Protein AF-A0AAE9F224-F1 (afdb_monomer)

Radius of gyration: 18.68 Å; Cα contacts (8 Å, |Δi|>4): 370; chains: 1; bounding box: 47×37×57 Å

Structure (mmCIF, N/CA/C/O backbone):
data_AF-A0AAE9F224-F1
#
_entry.id   AF-A0AAE9F224-F1
#
loop_
_atom_site.group_PDB
_atom_site.id
_atom_site.type_symbol
_atom_site.label_atom_id
_atom_site.label_alt_id
_atom_site.label_comp_id
_atom_site.label_asym_id
_atom_site.label_entity_id
_atom_site.label_seq_id
_atom_site.pdbx_PDB_ins_code
_atom_site.Cartn_x
_atom_site.Cartn_y
_atom_site.Cartn_z
_atom_site.occupancy
_atom_site.B_iso_or_equiv
_atom_site.auth_seq_id
_atom_site.auth_comp_id
_atom_site.auth_asym_id
_atom_site.auth_atom_id
_atom_site.pdbx_PDB_model_num
ATOM 1 N N . MET A 1 1 ? 3.360 -14.441 -11.028 1.00 73.12 1 MET A N 1
ATOM 2 C CA . MET A 1 1 ? 2.500 -13.362 -10.490 1.00 73.12 1 MET A CA 1
ATOM 3 C C . MET A 1 1 ? 2.913 -13.157 -9.044 1.00 73.12 1 MET A C 1
ATOM 5 O O . MET A 1 1 ? 3.007 -14.150 -8.337 1.00 73.12 1 MET A O 1
ATOM 9 N N . SER A 1 2 ? 3.240 -11.932 -8.632 1.00 81.19 2 SER A N 1
ATOM 10 C CA . SER A 1 2 ? 3.722 -11.663 -7.269 1.00 81.19 2 SER A CA 1
ATOM 11 C C . SER A 1 2 ? 2.584 -11.712 -6.249 1.00 81.19 2 SER A C 1
ATOM 13 O O . SER A 1 2 ? 1.499 -11.198 -6.511 1.00 81.19 2 SER A O 1
ATOM 15 N N . ARG A 1 3 ? 2.844 -12.296 -5.079 1.00 88.12 3 ARG A N 1
ATOM 16 C CA . ARG A 1 3 ? 1.931 -12.336 -3.928 1.00 88.12 3 ARG A CA 1
ATOM 17 C C . ARG A 1 3 ? 2.202 -11.132 -3.036 1.00 88.12 3 ARG A C 1
ATOM 19 O O . ARG A 1 3 ? 3.313 -10.995 -2.530 1.00 88.12 3 ARG A O 1
ATOM 26 N N . LEU A 1 4 ? 1.222 -10.260 -2.838 1.00 88.62 4 LEU A N 1
ATOM 27 C CA . LEU A 1 4 ? 1.399 -9.034 -2.057 1.00 88.62 4 LEU A CA 1
ATOM 28 C C . LEU A 1 4 ? 0.576 -9.107 -0.775 1.00 88.62 4 LEU A C 1
ATOM 30 O O . LEU A 1 4 ? -0.573 -9.538 -0.806 1.00 88.62 4 LEU A O 1
ATOM 34 N N . THR A 1 5 ? 1.151 -8.662 0.341 1.00 89.56 5 THR A N 1
ATOM 35 C CA . THR A 1 5 ? 0.351 -8.359 1.536 1.00 89.56 5 THR A CA 1
ATOM 36 C C . THR A 1 5 ? -0.297 -6.978 1.405 1.00 89.56 5 THR A C 1
ATOM 38 O O . THR A 1 5 ? 0.223 -6.114 0.692 1.00 89.56 5 THR A O 1
ATOM 41 N N . LEU A 1 6 ? -1.415 -6.773 2.107 1.00 86.31 6 LEU A N 1
ATOM 42 C CA . LEU A 1 6 ? -2.262 -5.577 2.052 1.00 86.31 6 LEU A CA 1
ATOM 43 C C . LEU A 1 6 ? -2.273 -4.804 3.391 1.00 86.31 6 LEU A C 1
ATOM 45 O O . LEU A 1 6 ? -3.306 -4.735 4.057 1.00 86.31 6 LEU A O 1
ATOM 49 N N . PRO A 1 7 ? -1.133 -4.252 3.844 1.00 87.44 7 PRO A N 1
ATOM 50 C CA . PRO A 1 7 ? -1.048 -3.514 5.095 1.00 87.44 7 PRO A CA 1
ATOM 51 C C . PRO A 1 7 ? -1.633 -2.104 4.962 1.00 87.44 7 PRO A C 1
ATOM 53 O O . PRO A 1 7 ? -1.799 -1.554 3.870 1.00 87.44 7 PRO A O 1
ATOM 56 N N . THR A 1 8 ? -1.818 -1.448 6.105 1.00 83.75 8 THR A N 1
ATOM 57 C CA . THR A 1 8 ? -2.247 -0.041 6.195 1.00 83.75 8 THR A CA 1
ATOM 58 C C . THR A 1 8 ? -1.154 0.976 5.840 1.00 83.75 8 THR A C 1
ATOM 60 O O . THR A 1 8 ? -1.351 2.183 6.002 1.00 83.75 8 THR A O 1
ATOM 63 N N . SER A 1 9 ? 0.001 0.515 5.346 1.00 88.69 9 SER A N 1
ATOM 64 C CA . SER A 1 9 ? 1.030 1.381 4.765 1.00 88.69 9 SER A CA 1
ATOM 65 C C . SER A 1 9 ? 0.583 1.938 3.414 1.00 88.69 9 SER A C 1
ATOM 67 O O . SER A 1 9 ? -0.404 1.487 2.855 1.00 88.69 9 SER A O 1
ATOM 69 N N . SER A 1 10 ? 1.304 2.908 2.860 1.00 93.12 10 SER A N 1
ATOM 70 C CA . SER A 1 10 ? 0.866 3.629 1.651 1.00 93.12 10 SER A CA 1
ATOM 71 C C . SER A 1 10 ? 1.657 3.284 0.389 1.00 93.12 10 SER A C 1
ATOM 73 O O . SER A 1 10 ? 1.495 3.936 -0.636 1.00 93.12 10 SER A O 1
ATOM 75 N N . ASN A 1 11 ? 2.555 2.301 0.469 1.00 94.69 11 ASN A N 1
ATOM 76 C CA . ASN A 1 11 ? 3.575 2.065 -0.551 1.00 94.69 11 ASN A CA 1
ATOM 77 C C . ASN A 1 11 ? 3.313 0.771 -1.311 1.00 94.69 11 ASN A C 1
ATOM 79 O O . ASN A 1 11 ? 3.025 -0.248 -0.689 1.00 94.69 11 ASN A O 1
ATOM 83 N N . LEU A 1 12 ? 3.494 0.794 -2.630 1.00 96.56 12 LEU A N 1
ATOM 84 C CA . LEU A 1 12 ? 3.606 -0.410 -3.447 1.00 96.56 12 LEU A CA 1
ATOM 85 C C . LEU A 1 12 ? 5.085 -0.737 -3.652 1.00 96.56 12 LEU A C 1
ATOM 87 O O . LEU A 1 12 ? 5.849 0.105 -4.125 1.00 96.56 12 LEU A O 1
ATOM 91 N N . TRP A 1 13 ? 5.498 -1.955 -3.319 1.00 95.62 13 TRP A N 1
ATOM 92 C CA . TRP A 1 13 ? 6.831 -2.446 -3.656 1.00 95.62 13 TRP A CA 1
ATOM 93 C C . TRP A 1 13 ? 6.847 -3.959 -3.846 1.00 95.62 13 TRP A C 1
ATOM 95 O O . TRP A 1 13 ? 6.055 -4.688 -3.250 1.00 95.62 13 TRP A O 1
ATOM 105 N N . VAL A 1 14 ? 7.786 -4.425 -4.664 1.00 95.44 14 VAL A N 1
ATOM 106 C CA . VAL A 1 14 ? 8.053 -5.843 -4.934 1.00 95.44 14 VAL A CA 1
ATOM 107 C C . VAL A 1 14 ? 9.554 -6.101 -4.908 1.00 95.44 14 VAL A C 1
ATOM 109 O O . VAL A 1 14 ? 10.350 -5.172 -5.056 1.00 95.44 14 VAL A O 1
ATOM 112 N N . LEU A 1 15 ? 9.958 -7.355 -4.723 1.00 93.81 15 LEU A N 1
ATOM 113 C CA . LEU A 1 15 ? 11.369 -7.739 -4.789 1.00 93.81 15 LEU A CA 1
ATOM 114 C C . LEU A 1 15 ? 11.928 -7.542 -6.203 1.00 93.81 15 LEU A C 1
ATOM 116 O O . LEU A 1 15 ? 11.327 -8.008 -7.168 1.00 93.81 15 LEU A O 1
ATOM 120 N N . ASP A 1 16 ? 13.078 -6.882 -6.337 1.00 93.88 16 ASP A N 1
ATOM 121 C CA . ASP A 1 16 ? 13.796 -6.786 -7.614 1.00 93.88 16 ASP A CA 1
ATOM 122 C C . ASP A 1 16 ? 14.608 -8.067 -7.868 1.00 93.88 16 ASP A C 1
ATOM 124 O O . ASP A 1 16 ? 15.112 -8.694 -6.934 1.00 93.88 16 ASP A O 1
ATOM 128 N N . VAL A 1 17 ? 14.773 -8.461 -9.132 1.00 90.88 17 VAL A N 1
ATOM 129 C CA . VAL A 1 17 ? 15.623 -9.605 -9.516 1.00 90.88 17 VAL A CA 1
ATOM 130 C C . VAL A 1 17 ? 17.093 -9.413 -9.119 1.00 90.88 17 VAL A C 1
ATOM 132 O O . VAL A 1 17 ? 17.793 -10.390 -8.876 1.00 90.88 17 VAL A O 1
ATOM 135 N N . ASN A 1 18 ? 17.551 -8.165 -8.997 1.00 90.12 18 ASN A N 1
ATOM 136 C CA . ASN A 1 18 ? 18.898 -7.811 -8.551 1.00 90.12 18 ASN A CA 1
ATOM 137 C C . ASN A 1 18 ? 19.028 -7.741 -7.023 1.00 90.12 18 ASN A C 1
ATOM 139 O O . ASN A 1 18 ? 20.069 -7.322 -6.512 1.00 90.12 18 ASN A O 1
ATOM 143 N N . PHE A 1 19 ? 17.993 -8.119 -6.271 1.00 85.56 19 PHE A N 1
ATOM 144 C CA . PHE A 1 19 ? 18.122 -8.293 -4.833 1.00 85.56 19 PHE A CA 1
ATOM 145 C C . PHE A 1 19 ? 19.163 -9.402 -4.579 1.00 85.56 19 PHE A C 1
ATOM 147 O O . PHE A 1 19 ? 18.979 -10.550 -4.972 1.00 85.56 19 PHE A O 1
ATOM 154 N N . ALA A 1 20 ? 20.298 -9.051 -3.970 1.00 66.12 20 ALA A N 1
ATOM 155 C CA . ALA A 1 20 ? 21.488 -9.910 -3.913 1.00 66.12 20 ALA A CA 1
ATOM 156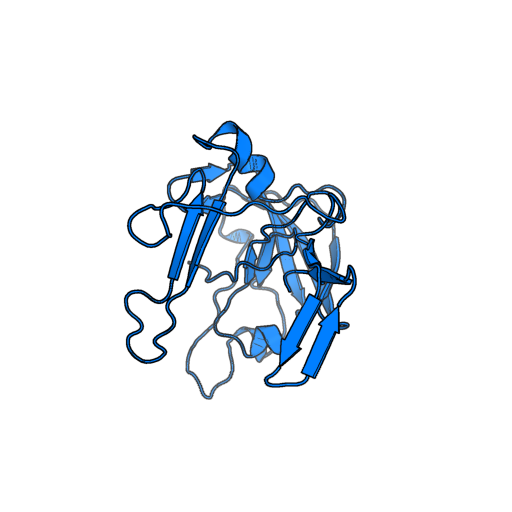 C C . ALA A 1 20 ? 21.507 -10.913 -2.738 1.00 66.12 20 ALA A C 1
ATOM 158 O O . ALA A 1 20 ? 22.492 -11.625 -2.537 1.00 66.12 20 ALA A O 1
ATOM 159 N N . SER A 1 21 ? 20.460 -10.959 -1.909 1.00 66.88 21 SER A N 1
ATOM 160 C CA . SER A 1 21 ? 20.442 -11.811 -0.716 1.00 66.88 21 SER A CA 1
ATOM 161 C C . SER A 1 21 ? 20.176 -13.280 -1.065 1.00 66.88 21 SER A C 1
ATOM 163 O O . SER A 1 21 ? 19.311 -13.596 -1.872 1.00 66.88 21 SER A O 1
ATOM 165 N N . ARG A 1 22 ? 20.820 -14.234 -0.376 1.00 58.69 22 ARG A N 1
ATOM 166 C CA . ARG A 1 22 ? 20.434 -15.662 -0.495 1.00 58.69 22 ARG A CA 1
ATOM 167 C C . ARG A 1 22 ? 18.965 -15.897 -0.122 1.00 58.69 22 ARG A C 1
ATOM 169 O O . ARG A 1 22 ? 18.358 -16.854 -0.582 1.00 58.69 22 ARG A O 1
ATOM 176 N N . ASN A 1 23 ? 18.392 -14.986 0.664 1.00 58.94 23 ASN A N 1
ATOM 177 C CA . ASN A 1 23 ? 17.010 -15.034 1.122 1.00 58.94 23 ASN A CA 1
ATOM 178 C C . ASN A 1 23 ? 15.995 -14.536 0.070 1.00 58.94 23 ASN A C 1
ATOM 180 O O . ASN A 1 23 ? 14.790 -14.590 0.317 1.00 58.94 23 ASN A O 1
ATOM 184 N N . CYS A 1 24 ? 16.450 -14.064 -1.100 1.00 56.50 24 CYS A N 1
ATOM 185 C CA . CYS A 1 24 ? 15.584 -13.735 -2.240 1.00 56.50 24 CYS A CA 1
ATOM 186 C C . CYS A 1 24 ? 14.853 -14.954 -2.791 1.00 56.50 24 CYS A C 1
ATOM 188 O O . CYS A 1 24 ? 13.802 -14.813 -3.400 1.00 56.50 24 CYS A O 1
ATOM 190 N N . HIS A 1 25 ? 15.406 -16.147 -2.575 1.00 57.75 25 HIS A N 1
ATOM 191 C CA . HIS A 1 25 ? 14.868 -17.404 -3.083 1.00 57.75 25 HIS A CA 1
ATOM 192 C C . HIS A 1 25 ? 14.008 -18.148 -2.047 1.00 57.75 25 HIS A C 1
ATOM 194 O O . HIS A 1 25 ? 13.696 -19.313 -2.247 1.00 57.75 25 HIS A O 1
ATOM 200 N N . GLY A 1 26 ? 13.600 -17.482 -0.959 1.00 57.25 26 GLY A N 1
ATOM 201 C CA . GLY A 1 26 ? 12.902 -18.134 0.154 1.00 57.25 26 GLY A CA 1
ATOM 202 C C . GLY A 1 26 ? 13.857 -18.942 1.042 1.00 57.25 26 GLY A C 1
ATOM 203 O O . GLY A 1 26 ? 15.050 -19.066 0.756 1.00 57.25 26 GLY A O 1
ATOM 204 N N . PHE A 1 27 ? 13.361 -19.456 2.169 1.00 54.44 27 PHE A N 1
ATOM 205 C CA . PHE A 1 27 ? 14.149 -20.371 2.995 1.00 54.44 27 PHE A CA 1
ATOM 206 C C . PHE A 1 27 ? 14.019 -21.792 2.445 1.00 54.44 27 PHE A C 1
ATOM 208 O O . PHE A 1 27 ? 12.920 -22.258 2.174 1.00 54.44 27 PHE A O 1
ATOM 215 N N . ALA A 1 28 ? 15.136 -22.523 2.380 1.00 49.53 28 ALA A N 1
ATOM 216 C CA . ALA A 1 28 ? 15.208 -23.902 1.877 1.00 49.53 28 ALA A CA 1
ATOM 217 C C . ALA A 1 28 ? 14.260 -24.912 2.565 1.00 49.53 28 ALA A C 1
ATOM 219 O O . ALA A 1 28 ? 14.134 -26.038 2.100 1.00 49.53 28 ALA A O 1
ATOM 220 N N . HIS A 1 29 ? 13.610 -24.536 3.669 1.00 51.06 29 HIS A N 1
ATOM 221 C CA . HIS A 1 29 ? 12.693 -25.399 4.409 1.00 51.06 29 HIS A CA 1
ATOM 222 C C . HIS A 1 29 ? 11.263 -25.410 3.829 1.00 51.06 29 HIS A C 1
ATOM 224 O O . HIS A 1 29 ? 10.501 -26.318 4.149 1.00 51.06 29 HIS A O 1
ATOM 230 N N . ASP A 1 30 ? 10.875 -24.433 2.996 1.00 52.88 30 ASP A N 1
ATOM 231 C CA . ASP A 1 30 ? 9.497 -24.327 2.482 1.00 52.88 30 ASP A CA 1
ATOM 232 C C . ASP A 1 30 ? 9.349 -24.540 0.964 1.00 52.88 30 ASP A C 1
ATOM 234 O O . ASP A 1 30 ? 8.225 -24.600 0.475 1.00 52.88 30 ASP A O 1
ATOM 238 N N . ASN A 1 31 ? 10.447 -24.704 0.209 1.00 52.91 31 ASN A N 1
ATOM 239 C CA . ASN A 1 31 ? 10.442 -24.825 -1.262 1.00 52.91 31 ASN A CA 1
ATOM 240 C C . ASN A 1 31 ? 9.666 -23.708 -2.004 1.00 52.91 31 ASN A C 1
ATOM 242 O O . ASN A 1 31 ? 9.423 -23.822 -3.208 1.00 52.91 31 ASN A O 1
ATOM 246 N N . THR A 1 32 ? 9.304 -22.604 -1.343 1.00 60.25 32 THR A N 1
ATOM 247 C CA . THR A 1 32 ? 8.591 -21.491 -1.968 1.00 60.25 32 THR A CA 1
ATOM 248 C C . THR A 1 32 ? 9.581 -20.435 -2.437 1.00 60.25 32 THR A C 1
ATOM 250 O O . THR A 1 3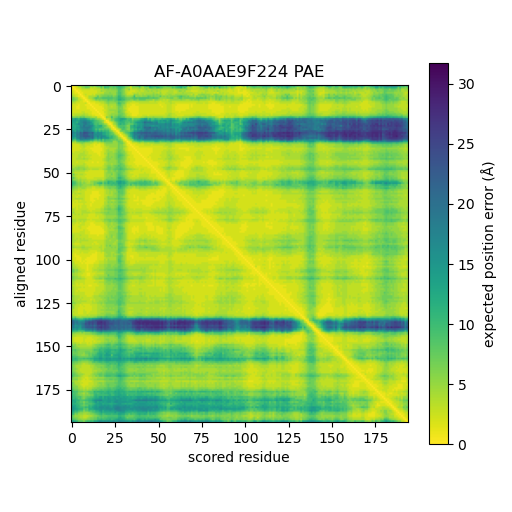2 ? 9.920 -19.477 -1.742 1.00 60.25 32 THR A O 1
ATOM 253 N N . LEU A 1 33 ? 10.036 -20.596 -3.678 1.00 75.50 33 LEU A N 1
ATOM 254 C CA . LEU A 1 33 ? 10.766 -19.540 -4.370 1.00 75.50 33 LEU A CA 1
ATOM 255 C C . LEU A 1 33 ? 9.904 -18.269 -4.390 1.00 75.50 33 LEU A C 1
ATOM 257 O O . LEU A 1 33 ? 8.720 -18.307 -4.743 1.00 75.50 33 LEU A O 1
ATOM 261 N N . LYS A 1 34 ? 10.487 -17.137 -3.989 1.00 83.94 34 LYS A N 1
ATOM 262 C CA . LYS A 1 34 ? 9.811 -15.845 -4.120 1.00 83.94 34 LYS A CA 1
ATOM 263 C C . LYS A 1 34 ? 9.811 -15.401 -5.573 1.00 83.94 34 LYS A C 1
ATOM 265 O O . LYS A 1 34 ? 10.757 -15.661 -6.319 1.00 83.94 34 LYS A O 1
ATOM 270 N N . HIS A 1 35 ? 8.766 -14.682 -5.954 1.00 88.38 35 HIS A N 1
ATOM 271 C CA . HIS A 1 35 ? 8.738 -14.011 -7.243 1.00 88.38 35 HIS A CA 1
ATOM 272 C C . HIS A 1 35 ? 9.517 -12.706 -7.158 1.00 88.38 35 HIS A C 1
ATOM 274 O O . HIS A 1 35 ? 9.330 -11.910 -6.238 1.00 88.38 35 HIS A O 1
ATOM 280 N N . THR A 1 36 ? 10.360 -12.473 -8.154 1.00 90.88 36 THR A N 1
ATOM 281 C CA . THR A 1 36 ? 11.085 -11.219 -8.317 1.00 90.88 36 THR A CA 1
ATOM 282 C C . THR A 1 36 ? 10.653 -10.530 -9.602 1.00 90.88 36 THR A C 1
ATOM 284 O O . THR A 1 36 ? 10.228 -11.156 -10.576 1.00 90.88 36 THR A O 1
ATOM 287 N N . TYR A 1 37 ? 10.730 -9.208 -9.588 1.00 94.75 37 TYR A N 1
ATOM 288 C CA . TYR A 1 37 ? 10.428 -8.357 -10.718 1.00 94.75 37 TYR A CA 1
ATOM 289 C C . TYR A 1 37 ? 11.699 -8.101 -11.533 1.00 94.75 37 TYR A C 1
ATOM 291 O O . TYR A 1 37 ? 12.706 -7.628 -11.004 1.00 94.75 37 TYR A O 1
ATOM 299 N N . ASN A 1 38 ? 11.643 -8.397 -12.833 1.00 95.12 38 ASN A N 1
ATOM 300 C CA . ASN A 1 38 ? 12.727 -8.134 -13.774 1.00 95.12 38 ASN A CA 1
ATOM 301 C C . ASN A 1 38 ? 12.347 -6.973 -14.700 1.00 95.12 38 ASN A C 1
ATOM 303 O O . ASN A 1 38 ? 11.608 -7.159 -15.667 1.00 95.12 38 ASN A O 1
ATOM 307 N N . SER A 1 39 ? 12.896 -5.787 -14.428 1.00 96.31 39 SER A N 1
ATOM 308 C CA . SER A 1 39 ? 12.646 -4.582 -15.227 1.00 96.31 39 SER A CA 1
ATOM 309 C C . SER A 1 39 ? 13.033 -4.731 -16.697 1.00 96.31 39 SER A C 1
ATOM 311 O O . SER A 1 39 ? 12.381 -4.152 -17.556 1.00 96.31 39 SER A O 1
ATOM 313 N N . SER A 1 40 ? 14.074 -5.511 -17.001 1.00 96.75 40 SER A N 1
ATOM 314 C CA . SER A 1 40 ? 14.576 -5.688 -18.371 1.00 96.75 40 SER A CA 1
ATOM 315 C C . SER A 1 40 ? 13.666 -6.565 -19.232 1.00 96.75 40 SER A C 1
ATOM 317 O O . SER A 1 40 ? 13.810 -6.583 -20.450 1.00 96.75 40 SER A O 1
ATOM 319 N N . ALA A 1 41 ? 12.745 -7.304 -18.609 1.00 96.81 41 ALA A N 1
ATOM 320 C CA . ALA A 1 41 ? 11.777 -8.153 -19.295 1.00 96.81 41 ALA A CA 1
ATOM 321 C C . ALA A 1 41 ? 10.450 -7.434 -19.602 1.00 96.81 41 ALA A C 1
ATOM 323 O O . ALA A 1 41 ? 9.592 -8.009 -20.269 1.00 96.81 41 ALA A O 1
ATOM 324 N N . SER A 1 42 ? 10.262 -6.202 -19.117 1.00 97.19 42 SER A N 1
ATOM 325 C CA . SER A 1 42 ? 9.032 -5.433 -19.315 1.00 97.19 42 SER A CA 1
ATOM 326 C C . SER A 1 42 ? 9.211 -4.352 -20.376 1.00 97.19 42 SER A C 1
ATOM 328 O O . SER A 1 42 ? 10.130 -3.538 -20.311 1.00 97.19 42 SER A O 1
ATOM 330 N N . SER A 1 43 ? 8.288 -4.305 -21.337 1.00 97.50 43 SER A N 1
ATOM 331 C CA . SER A 1 43 ? 8.229 -3.247 -22.351 1.00 97.50 43 SER A CA 1
ATOM 332 C C . SER A 1 43 ? 7.501 -1.985 -21.877 1.00 97.50 43 SER A C 1
ATOM 334 O O . SER A 1 43 ? 7.547 -0.965 -22.561 1.00 97.50 43 SER A O 1
ATOM 336 N N . THR A 1 44 ? 6.775 -2.052 -20.757 1.00 97.94 44 THR A N 1
ATOM 337 C CA . THR A 1 44 ? 6.008 -0.925 -20.195 1.00 97.94 44 THR A CA 1
ATOM 338 C C . THR A 1 44 ? 6.715 -0.248 -19.025 1.00 97.94 44 THR A C 1
ATOM 340 O O . THR A 1 44 ? 6.340 0.866 -18.658 1.00 97.94 44 THR A O 1
ATOM 343 N N . PHE A 1 45 ? 7.774 -0.869 -18.503 1.00 98.19 45 PHE A N 1
ATOM 344 C CA . PHE A 1 45 ? 8.582 -0.320 -17.426 1.00 98.19 45 PHE A CA 1
ATOM 345 C C . PHE A 1 45 ? 9.230 1.015 -17.800 1.00 98.19 45 PHE A C 1
ATOM 347 O O . PHE A 1 45 ? 9.811 1.179 -18.876 1.00 98.19 45 PHE A O 1
ATOM 354 N N . ARG A 1 46 ? 9.202 1.959 -16.857 1.00 98.12 46 ARG A N 1
ATOM 355 C CA . ARG A 1 46 ? 9.941 3.222 -16.944 1.00 98.12 46 ARG A CA 1
ATOM 356 C C . ARG A 1 46 ? 10.747 3.432 -15.675 1.00 98.12 46 ARG A C 1
ATOM 358 O O . ARG A 1 46 ? 10.195 3.515 -14.580 1.00 98.12 46 ARG A O 1
ATOM 365 N N . ASP A 1 47 ? 12.060 3.549 -15.826 1.00 96.88 47 ASP A N 1
ATOM 366 C CA . ASP A 1 47 ? 12.945 3.852 -14.706 1.00 96.88 47 ASP A CA 1
ATOM 367 C C . ASP A 1 47 ? 12.792 5.322 -14.298 1.00 96.88 47 ASP A C 1
ATOM 369 O O . ASP A 1 47 ? 12.996 6.228 -15.112 1.00 96.88 47 ASP A O 1
ATOM 373 N N . SER A 1 48 ? 12.461 5.570 -13.030 1.00 94.88 48 SER A N 1
ATOM 374 C CA . SER A 1 48 ? 12.369 6.933 -12.509 1.00 94.88 48 SER A CA 1
ATOM 375 C C . SER A 1 48 ? 13.736 7.508 -12.124 1.00 94.88 48 SER A C 1
ATOM 377 O O . SER A 1 48 ? 13.805 8.684 -11.771 1.00 94.88 48 SER A O 1
ATOM 379 N N . LYS A 1 49 ? 14.810 6.698 -12.153 1.00 94.12 49 LYS A N 1
ATOM 380 C CA . LYS A 1 49 ? 16.186 7.049 -11.746 1.00 94.12 49 LYS A CA 1
ATOM 381 C C . LYS A 1 49 ? 16.291 7.588 -10.316 1.00 94.12 49 LYS A C 1
ATOM 383 O O . LYS A 1 49 ? 17.205 8.345 -9.998 1.00 94.12 49 LYS A O 1
ATOM 388 N N . LYS A 1 50 ? 15.336 7.222 -9.460 1.00 96.12 50 LYS A N 1
ATOM 389 C CA . LYS A 1 50 ? 15.287 7.627 -8.054 1.00 96.12 50 LYS A CA 1
ATOM 390 C C . LYS A 1 50 ? 15.444 6.396 -7.186 1.00 96.12 50 LYS A C 1
ATOM 392 O O . LYS A 1 50 ? 14.831 5.368 -7.464 1.00 96.12 50 LYS A O 1
ATOM 397 N N . ASP A 1 51 ? 16.221 6.524 -6.128 1.00 96.38 51 ASP A N 1
ATOM 398 C CA . ASP A 1 51 ? 16.251 5.531 -5.065 1.00 96.38 51 ASP A CA 1
ATOM 399 C C . ASP A 1 51 ? 15.156 5.856 -4.038 1.00 96.38 51 ASP A C 1
ATOM 401 O O . ASP A 1 51 ? 14.661 6.986 -3.972 1.00 96.38 51 ASP A O 1
ATOM 405 N N . PHE A 1 52 ? 14.757 4.864 -3.247 1.00 95.25 52 PHE A N 1
ATOM 406 C CA . PHE A 1 52 ? 13.885 5.075 -2.098 1.00 95.25 52 PHE A CA 1
ATOM 407 C C . PHE A 1 52 ? 14.394 4.330 -0.873 1.00 95.25 52 PHE A C 1
ATOM 409 O O . PHE A 1 52 ? 15.043 3.286 -0.970 1.00 95.25 52 PHE A O 1
ATOM 416 N N . GLU A 1 53 ? 14.030 4.872 0.281 1.00 94.75 53 GLU A N 1
ATOM 417 C CA . GLU A 1 53 ? 14.281 4.298 1.589 1.00 94.75 53 GLU A CA 1
ATOM 418 C C . GLU A 1 53 ? 13.055 4.537 2.468 1.00 94.75 53 GLU A C 1
ATOM 420 O O . GLU A 1 53 ? 12.537 5.652 2.543 1.00 94.75 53 GLU A O 1
ATOM 425 N N . ILE A 1 54 ? 12.576 3.477 3.112 1.00 91.44 54 ILE A N 1
ATOM 426 C CA . ILE A 1 54 ? 11.488 3.527 4.088 1.00 91.44 54 ILE A CA 1
ATOM 427 C C . ILE A 1 54 ? 11.795 2.593 5.253 1.00 91.44 54 ILE A C 1
ATOM 429 O O . ILE A 1 54 ? 12.420 1.548 5.085 1.00 91.44 54 ILE A O 1
ATOM 433 N N . THR A 1 55 ? 11.302 2.935 6.439 1.00 88.00 55 THR A N 1
ATOM 434 C CA . THR A 1 55 ? 11.475 2.109 7.639 1.00 88.00 55 THR A CA 1
ATOM 435 C C . THR A 1 55 ? 10.194 1.337 7.937 1.00 88.00 55 THR A C 1
ATOM 437 O O . THR A 1 55 ? 9.166 1.931 8.261 1.00 88.00 55 THR A O 1
ATOM 440 N N . TYR A 1 56 ? 10.264 0.005 7.896 1.00 80.06 56 TYR A N 1
ATOM 441 C CA . TYR A 1 56 ? 9.204 -0.897 8.352 1.00 80.06 56 TYR A CA 1
ATOM 442 C C . TYR A 1 56 ? 9.636 -1.610 9.629 1.00 80.06 56 TYR A C 1
ATOM 444 O O . TYR A 1 56 ? 10.667 -2.276 9.655 1.00 80.06 56 TYR A O 1
ATOM 452 N N . HIS A 1 57 ? 8.833 -1.498 10.691 1.00 71.88 57 HIS A N 1
ATOM 453 C CA . HIS A 1 57 ? 9.089 -2.164 11.978 1.00 71.88 57 HIS A CA 1
ATOM 454 C C . HIS A 1 57 ? 10.511 -1.919 12.529 1.00 71.88 57 HIS A C 1
ATOM 456 O O . HIS A 1 57 ? 11.140 -2.819 13.075 1.00 71.88 57 HIS A O 1
ATOM 462 N N . GLY A 1 58 ? 11.039 -0.703 12.347 1.00 81.69 58 GLY A N 1
ATOM 463 C CA . GLY A 1 58 ? 12.392 -0.331 12.784 1.00 81.69 58 GLY A CA 1
ATOM 464 C C . GLY A 1 58 ? 13.527 -0.849 11.892 1.00 81.69 58 GLY A C 1
ATOM 465 O O . GLY A 1 58 ? 14.688 -0.621 12.208 1.00 81.69 58 GLY A O 1
ATOM 466 N N . SER A 1 59 ? 13.214 -1.521 10.783 1.00 86.50 59 SER A N 1
ATOM 467 C CA . SER A 1 59 ? 14.186 -2.006 9.800 1.00 86.50 59 SER A CA 1
ATOM 468 C C . SER A 1 59 ? 14.048 -1.263 8.474 1.00 86.50 59 SER A C 1
ATOM 470 O O . SER A 1 59 ? 12.937 -0.987 8.019 1.00 86.50 59 SER A O 1
ATOM 472 N N . LEU A 1 60 ? 15.182 -0.967 7.841 1.00 91.25 60 LEU A N 1
ATOM 473 C CA . LEU A 1 60 ? 15.217 -0.296 6.546 1.00 91.25 60 LEU A CA 1
ATOM 474 C C . LEU A 1 60 ? 14.789 -1.234 5.418 1.00 91.25 60 LEU A C 1
ATOM 476 O O . LEU A 1 60 ? 15.201 -2.393 5.343 1.00 91.25 60 LEU A O 1
ATOM 480 N N . LEU A 1 61 ? 13.999 -0.681 4.512 1.00 92.19 61 LEU A N 1
ATOM 481 C CA . LEU A 1 61 ? 13.697 -1.222 3.203 1.00 92.19 61 LEU A CA 1
ATOM 482 C C . LEU A 1 61 ? 14.182 -0.195 2.181 1.00 92.19 61 LEU A C 1
ATOM 484 O O . LEU A 1 61 ? 13.753 0.959 2.212 1.00 92.19 61 LEU A O 1
ATOM 488 N N . THR A 1 62 ? 15.080 -0.613 1.293 1.00 94.81 62 THR A N 1
ATOM 489 C CA . THR A 1 62 ? 15.682 0.263 0.282 1.00 94.81 62 THR A CA 1
ATOM 490 C C . THR A 1 62 ? 15.559 -0.336 -1.109 1.00 94.81 62 THR A C 1
ATOM 492 O O . THR A 1 62 ? 15.425 -1.553 -1.289 1.00 94.81 62 THR A O 1
ATOM 495 N N . GLY A 1 63 ? 15.600 0.523 -2.120 1.00 95.56 63 GLY A N 1
ATOM 496 C CA . GLY A 1 63 ? 15.510 0.082 -3.501 1.00 95.56 63 GLY A CA 1
ATOM 497 C C . GLY A 1 63 ? 15.466 1.227 -4.496 1.00 95.56 63 GLY A C 1
ATOM 498 O O . GLY A 1 63 ? 15.865 2.351 -4.197 1.00 95.56 63 GLY A O 1
ATOM 499 N N . LYS A 1 64 ? 14.958 0.924 -5.689 1.00 96.88 64 LYS A N 1
ATOM 500 C CA . LYS A 1 64 ? 14.795 1.881 -6.788 1.00 96.88 64 LYS A CA 1
ATOM 501 C C . LYS A 1 64 ? 13.328 2.086 -7.107 1.00 96.88 64 LYS A C 1
ATOM 503 O O . LYS A 1 64 ? 12.566 1.126 -7.127 1.00 96.88 64 LYS A O 1
ATOM 508 N N . LEU A 1 65 ? 12.935 3.318 -7.379 1.00 97.62 65 LEU A N 1
ATOM 509 C CA . LEU A 1 65 ? 11.606 3.631 -7.880 1.00 97.62 65 LEU A CA 1
ATOM 510 C C . LEU A 1 65 ? 11.532 3.387 -9.388 1.00 97.62 65 LEU A C 1
ATOM 512 O O . LEU A 1 65 ? 12.528 3.432 -10.114 1.00 97.62 65 LEU A O 1
ATOM 516 N N . GLY A 1 66 ? 10.325 3.113 -9.853 1.00 97.00 66 GLY A N 1
ATOM 517 C CA . GLY A 1 66 ? 9.995 3.042 -11.263 1.00 97.00 66 GLY A CA 1
ATOM 518 C C . GLY A 1 66 ? 8.494 3.128 -11.463 1.00 97.00 66 GLY A C 1
ATOM 519 O O . GLY A 1 66 ? 7.729 3.175 -10.499 1.00 97.00 66 GLY A O 1
ATOM 520 N N . GLN A 1 67 ? 8.092 3.146 -12.726 1.00 97.81 67 GLN A N 1
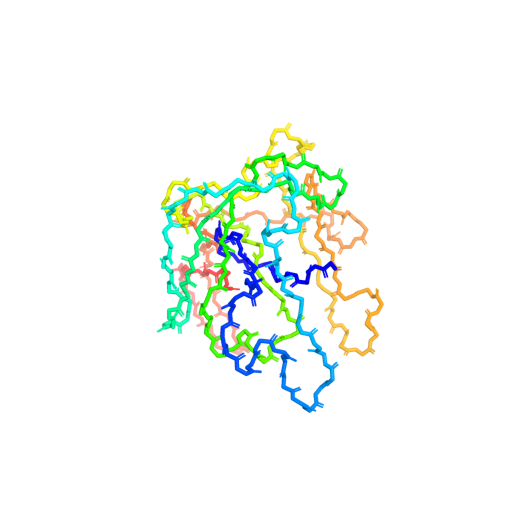ATOM 521 C CA . GLN A 1 67 ? 6.698 3.089 -13.130 1.00 97.81 67 GLN A CA 1
ATOM 522 C C . GLN A 1 67 ? 6.434 1.834 -13.944 1.00 97.81 67 GLN A C 1
ATOM 524 O O . GLN A 1 67 ? 7.275 1.421 -14.746 1.00 97.81 67 GLN A O 1
ATOM 529 N N . GLU A 1 68 ? 5.266 1.241 -13.741 1.00 97.56 68 GLU A N 1
ATOM 530 C CA . GLU A 1 68 ? 4.839 0.044 -14.455 1.00 97.56 68 GLU A CA 1
ATOM 531 C C . GLU A 1 68 ? 3.320 0.032 -14.674 1.00 97.56 68 GLU A C 1
ATOM 533 O O . GLU A 1 68 ? 2.557 0.697 -13.969 1.00 97.56 68 GLU A O 1
ATOM 538 N N . LYS A 1 69 ? 2.876 -0.757 -15.652 1.00 97.50 69 LYS A N 1
ATOM 539 C CA . LYS A 1 69 ? 1.485 -1.146 -15.832 1.00 97.50 69 LYS A CA 1
ATOM 540 C C . LYS A 1 69 ? 1.083 -2.173 -14.766 1.00 97.50 69 LYS A C 1
ATOM 542 O O . LYS A 1 69 ? 1.437 -3.349 -14.855 1.00 97.50 69 LYS A O 1
ATOM 547 N N . LEU A 1 70 ? 0.279 -1.752 -13.796 1.00 96.56 70 LEU A N 1
ATOM 548 C CA . LEU A 1 70 ? -0.305 -2.623 -12.777 1.00 96.56 70 LEU A CA 1
ATOM 549 C C . LEU A 1 70 ? -1.638 -3.201 -13.266 1.00 96.56 70 LEU A C 1
ATOM 551 O O . LEU A 1 70 ? -2.498 -2.461 -13.740 1.00 96.56 70 LEU A O 1
ATOM 555 N N . ASN A 1 71 ? -1.827 -4.514 -13.112 1.00 95.38 71 ASN A N 1
ATOM 556 C CA . ASN A 1 71 ? -3.123 -5.171 -13.293 1.00 95.38 71 ASN A CA 1
ATOM 557 C C . ASN A 1 71 ? -3.534 -5.834 -11.977 1.00 95.38 71 ASN A C 1
ATOM 559 O O . ASN A 1 71 ? -2.776 -6.643 -11.441 1.00 95.38 71 ASN A O 1
ATOM 563 N N . MET A 1 72 ? -4.717 -5.504 -11.465 1.00 92.12 72 MET A N 1
ATOM 564 C CA . MET A 1 72 ? -5.243 -6.056 -10.214 1.00 92.12 72 MET A CA 1
ATOM 565 C C . MET A 1 72 ? -6.768 -6.013 -10.206 1.00 92.12 72 MET A C 1
ATOM 567 O O . MET A 1 72 ? -7.336 -5.019 -10.630 1.00 92.12 72 MET A O 1
ATOM 571 N N . ALA A 1 73 ? -7.432 -7.062 -9.713 1.00 89.75 73 ALA A N 1
ATOM 572 C CA . ALA A 1 73 ? -8.891 -7.086 -9.521 1.00 89.75 73 ALA A CA 1
ATOM 573 C C . ALA A 1 73 ? -9.716 -6.567 -10.730 1.00 89.75 73 ALA A C 1
ATOM 575 O O . ALA A 1 73 ? -10.727 -5.899 -10.555 1.00 89.75 73 ALA A O 1
ATOM 576 N N . GLY A 1 74 ? -9.260 -6.827 -11.963 1.00 91.38 74 GLY A N 1
ATOM 577 C CA . GLY A 1 74 ? -9.890 -6.328 -13.197 1.00 91.38 74 GLY A CA 1
ATOM 578 C C . GLY A 1 74 ? -9.528 -4.888 -13.598 1.00 91.38 74 GLY A C 1
ATOM 579 O O . GLY A 1 74 ? -9.809 -4.489 -14.724 1.00 91.38 74 GLY A O 1
ATOM 580 N N . PHE A 1 75 ? -8.851 -4.129 -12.737 1.00 93.50 75 PHE A N 1
ATOM 581 C CA . PHE A 1 75 ? -8.325 -2.798 -13.029 1.00 93.50 75 PHE A CA 1
ATOM 582 C C . PHE A 1 75 ? -6.952 -2.857 -13.700 1.00 93.50 75 PHE A C 1
ATOM 584 O O . PHE A 1 75 ? -6.111 -3.707 -13.388 1.00 93.50 75 PHE A O 1
ATOM 591 N N . THR A 1 76 ? -6.701 -1.877 -14.567 1.00 95.31 76 THR A N 1
ATOM 592 C CA . THR A 1 76 ? -5.401 -1.635 -15.191 1.00 95.31 76 THR A CA 1
ATOM 593 C C . THR A 1 76 ? -4.979 -0.187 -14.955 1.00 95.31 76 THR A C 1
ATOM 595 O O . THR A 1 76 ? -5.648 0.735 -15.417 1.00 95.31 76 THR A O 1
ATOM 598 N N . ILE A 1 77 ? -3.836 0.014 -14.298 1.00 95.31 77 ILE A N 1
ATOM 599 C CA . ILE A 1 77 ? -3.222 1.329 -14.071 1.00 95.31 77 ILE A CA 1
ATOM 600 C C . ILE A 1 77 ? -1.923 1.390 -14.875 1.00 95.31 77 ILE A C 1
ATOM 602 O O . ILE A 1 77 ? -0.994 0.639 -14.603 1.00 95.31 77 ILE A O 1
ATOM 606 N N . SER A 1 78 ? -1.841 2.266 -15.879 1.00 94.50 78 SER A N 1
ATOM 607 C CA . SER A 1 78 ? -0.729 2.251 -16.849 1.00 94.50 78 SER A CA 1
ATOM 608 C C . SER A 1 78 ? 0.607 2.793 -16.331 1.00 94.50 78 SER A C 1
ATOM 610 O O . SER A 1 78 ? 1.644 2.405 -16.853 1.00 94.50 78 SER A O 1
ATOM 612 N N . ASN A 1 79 ? 0.592 3.713 -15.363 1.00 94.25 79 ASN A N 1
ATOM 613 C CA . ASN A 1 79 ? 1.795 4.360 -14.825 1.00 94.25 79 ASN A CA 1
ATOM 614 C C . ASN A 1 79 ? 1.745 4.322 -13.291 1.00 94.25 79 ASN A C 1
ATOM 616 O O . ASN A 1 79 ? 1.651 5.356 -12.621 1.00 94.25 79 ASN A O 1
ATOM 620 N N . GLU A 1 80 ? 1.692 3.117 -12.730 1.00 96.50 80 GLU A N 1
ATOM 621 C CA . GLU A 1 80 ? 1.743 2.944 -11.285 1.00 96.50 80 GLU A CA 1
ATOM 622 C C . GLU A 1 80 ? 3.173 3.140 -10.781 1.00 96.50 80 GLU A C 1
ATOM 624 O O . GLU A 1 80 ? 4.097 2.548 -11.332 1.00 96.50 80 GLU A O 1
ATOM 629 N N . ASP A 1 81 ? 3.352 3.961 -9.745 1.00 96.75 81 ASP A N 1
ATOM 630 C CA . ASP A 1 81 ? 4.659 4.175 -9.134 1.00 96.75 81 ASP A CA 1
ATOM 631 C C . ASP A 1 81 ? 4.889 3.054 -8.123 1.00 96.75 81 ASP A C 1
ATOM 633 O O . ASP A 1 81 ? 4.032 2.769 -7.286 1.00 96.75 81 ASP A O 1
ATOM 637 N N . PHE A 1 82 ? 6.049 2.408 -8.179 1.00 97.50 82 PHE A N 1
ATOM 638 C CA . PHE A 1 82 ? 6.355 1.317 -7.264 1.00 97.50 82 PHE A CA 1
ATOM 639 C C . PHE A 1 82 ? 7.839 1.240 -6.923 1.00 97.50 82 PHE A C 1
ATOM 641 O O . PHE A 1 82 ? 8.712 1.700 -7.663 1.00 97.50 82 PHE A O 1
ATOM 648 N N . GLY A 1 83 ? 8.116 0.632 -5.774 1.00 97.12 83 GLY A N 1
ATOM 649 C CA . GLY A 1 83 ? 9.459 0.301 -5.333 1.00 97.12 83 GLY A CA 1
ATOM 650 C C . GLY A 1 83 ? 9.908 -1.066 -5.841 1.00 97.12 83 GLY A C 1
ATOM 651 O O . GLY A 1 83 ? 9.251 -2.082 -5.619 1.00 97.12 83 GLY A O 1
ATOM 652 N N . ARG A 1 84 ? 11.083 -1.103 -6.454 1.00 96.19 84 ARG A N 1
ATOM 653 C CA . ARG A 1 84 ? 11.859 -2.313 -6.715 1.00 96.19 84 ARG A CA 1
ATOM 654 C C . ARG A 1 84 ? 12.844 -2.506 -5.572 1.00 96.19 84 ARG A C 1
ATOM 656 O O . ARG A 1 84 ? 13.844 -1.791 -5.484 1.00 96.19 84 ARG A O 1
ATOM 663 N N . ALA A 1 85 ? 12.516 -3.402 -4.648 1.00 94.75 85 ALA A N 1
ATOM 664 C CA . ALA A 1 85 ? 13.249 -3.560 -3.402 1.00 94.75 85 ALA A CA 1
ATOM 665 C C . ALA A 1 85 ? 14.571 -4.305 -3.632 1.00 94.75 85 ALA A C 1
ATOM 667 O O . ALA A 1 85 ? 14.581 -5.417 -4.161 1.00 94.75 85 ALA A O 1
ATOM 668 N N . LEU A 1 86 ? 15.675 -3.688 -3.204 1.00 92.94 86 LEU A N 1
ATOM 669 C CA . LEU A 1 86 ? 17.034 -4.247 -3.226 1.00 92.94 86 LEU A CA 1
ATOM 670 C C . LEU A 1 86 ? 17.517 -4.648 -1.827 1.00 92.94 86 LEU A C 1
ATOM 672 O O . LEU A 1 86 ? 18.559 -5.283 -1.688 1.00 92.94 86 LEU A O 1
ATOM 676 N N . ASN A 1 87 ? 16.773 -4.272 -0.791 1.00 90.69 87 ASN A N 1
ATOM 677 C CA . ASN A 1 87 ? 16.940 -4.748 0.569 1.00 90.69 87 ASN A CA 1
ATOM 678 C C . ASN A 1 87 ? 15.588 -4.685 1.283 1.00 90.69 87 ASN A C 1
ATOM 680 O O . ASN A 1 87 ? 14.880 -3.683 1.178 1.00 90.69 87 ASN A O 1
ATOM 684 N N . VAL A 1 88 ? 15.244 -5.735 2.028 1.00 89.62 88 VAL A N 1
ATOM 685 C CA . VAL A 1 88 ? 13.997 -5.811 2.801 1.00 89.62 88 VAL A CA 1
ATOM 686 C C . VAL A 1 88 ? 14.271 -6.277 4.232 1.00 89.62 88 VAL A C 1
ATOM 688 O O . VAL A 1 88 ? 15.210 -7.046 4.457 1.00 89.62 88 VAL A O 1
ATOM 691 N N . PRO A 1 89 ? 13.436 -5.880 5.209 1.00 88.62 89 PRO A N 1
ATOM 692 C CA . PRO A 1 89 ? 13.490 -6.427 6.557 1.00 88.62 89 PRO A CA 1
ATOM 693 C C . PRO A 1 89 ? 13.405 -7.958 6.573 1.00 88.62 89 PRO A C 1
ATOM 695 O O . PRO A 1 89 ? 12.643 -8.557 5.811 1.00 88.62 89 PRO A O 1
ATOM 698 N N . TYR A 1 90 ? 14.129 -8.592 7.501 1.00 83.56 90 TYR A N 1
ATOM 699 C CA . TYR A 1 90 ? 14.226 -10.054 7.605 1.00 83.56 90 TYR A CA 1
ATOM 700 C C . TYR A 1 90 ? 12.861 -10.757 7.673 1.00 83.56 90 TYR A C 1
ATOM 702 O O . TYR A 1 90 ? 12.695 -11.832 7.102 1.00 83.56 90 TYR A O 1
ATOM 710 N N . VAL A 1 91 ? 11.852 -10.137 8.293 1.00 83.75 91 VAL A N 1
ATOM 711 C CA . VAL A 1 91 ? 10.490 -10.691 8.367 1.00 83.75 91 VAL A CA 1
ATOM 712 C C . VAL A 1 91 ? 9.894 -10.998 6.984 1.00 83.75 91 VAL A C 1
ATOM 714 O O . VAL A 1 91 ? 9.318 -12.068 6.796 1.00 83.75 91 VAL A O 1
ATOM 717 N N . TYR A 1 92 ? 10.126 -10.150 5.976 1.00 84.25 92 TYR A N 1
ATOM 718 C CA . TYR A 1 92 ? 9.609 -10.363 4.618 1.00 84.25 92 TYR A CA 1
ATOM 719 C C . TYR A 1 92 ? 10.321 -11.506 3.887 1.00 84.25 92 TYR A C 1
ATOM 721 O O . TYR A 1 92 ? 9.771 -12.097 2.959 1.00 84.25 92 TYR A O 1
ATOM 729 N N . THR A 1 93 ? 11.521 -11.881 4.336 1.00 79.44 93 THR A N 1
ATOM 730 C CA . THR A 1 93 ? 12.217 -13.062 3.809 1.00 79.44 93 THR A CA 1
ATOM 731 C C . THR A 1 93 ? 11.600 -14.380 4.281 1.00 79.44 93 THR A C 1
ATOM 733 O O . THR A 1 93 ? 11.744 -15.391 3.602 1.00 79.44 93 THR A O 1
ATOM 736 N N . LYS A 1 94 ? 10.882 -14.362 5.413 1.00 79.31 94 LYS A N 1
ATOM 737 C CA . LYS A 1 94 ? 10.238 -15.526 6.046 1.00 79.31 94 LYS A CA 1
ATOM 738 C C . LYS A 1 94 ? 8.756 -15.679 5.703 1.00 79.31 94 LYS A C 1
ATOM 740 O O . LYS A 1 94 ? 8.204 -16.754 5.880 1.00 79.31 94 LYS A O 1
ATOM 745 N N . GLN A 1 95 ? 8.099 -14.605 5.278 1.00 82.25 95 GLN A N 1
ATOM 746 C CA . GLN A 1 95 ? 6.671 -14.614 4.960 1.00 82.25 95 GLN A CA 1
ATOM 747 C C . GLN A 1 95 ? 6.416 -15.106 3.528 1.00 82.25 95 GLN A C 1
ATOM 749 O O . GLN A 1 95 ? 7.251 -14.846 2.659 1.00 82.25 95 GLN A O 1
ATOM 754 N N . PRO A 1 96 ? 5.259 -15.724 3.227 1.00 84.06 96 PRO A N 1
ATOM 755 C CA . PRO A 1 96 ? 4.900 -16.201 1.885 1.00 84.06 96 PRO A CA 1
ATOM 756 C C . 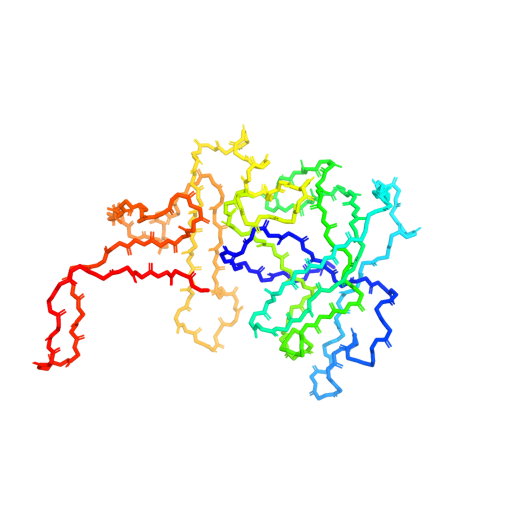PRO A 1 96 ? 4.458 -15.062 0.942 1.00 84.06 96 PRO A C 1
ATOM 758 O O . PRO A 1 96 ? 3.515 -15.202 0.167 1.00 84.06 96 PRO A O 1
ATOM 761 N N . VAL A 1 97 ? 5.134 -13.913 1.015 1.00 87.75 97 VAL A N 1
ATOM 762 C CA . VAL A 1 97 ? 4.853 -12.710 0.223 1.00 87.75 97 VAL A CA 1
ATOM 763 C C . VAL A 1 97 ? 6.090 -12.273 -0.555 1.00 87.75 97 VAL A C 1
ATOM 765 O O . VAL A 1 97 ? 7.231 -12.455 -0.118 1.00 87.75 97 VAL A O 1
ATOM 768 N N . ASP A 1 98 ? 5.836 -11.690 -1.717 1.00 90.69 98 ASP A N 1
ATOM 769 C CA . ASP A 1 98 ? 6.809 -11.189 -2.688 1.00 90.69 98 ASP A CA 1
ATOM 770 C C . ASP A 1 98 ? 6.861 -9.641 -2.686 1.00 90.69 98 ASP A C 1
ATOM 772 O O . ASP A 1 98 ? 7.664 -9.031 -3.393 1.00 90.69 98 ASP A O 1
ATOM 776 N N . GLY A 1 99 ? 5.994 -8.994 -1.899 1.00 92.69 99 GLY A N 1
ATOM 777 C CA . GLY A 1 99 ? 5.897 -7.542 -1.800 1.00 92.69 99 GLY A CA 1
ATOM 778 C C . GLY A 1 99 ? 4.722 -7.055 -0.953 1.00 92.69 99 GLY A C 1
ATOM 779 O O . GLY A 1 99 ? 4.066 -7.828 -0.251 1.00 92.69 99 GLY A O 1
ATOM 780 N N . VAL A 1 100 ? 4.452 -5.756 -1.049 1.00 94.19 100 VAL A N 1
ATOM 781 C CA . VAL A 1 100 ? 3.382 -5.044 -0.339 1.00 94.19 100 VAL A CA 1
ATOM 782 C C . VAL A 1 100 ? 2.608 -4.191 -1.334 1.00 94.19 100 VAL A C 1
ATOM 784 O O . VAL A 1 100 ? 3.224 -3.472 -2.118 1.00 94.19 100 VAL A O 1
ATOM 787 N N . LEU A 1 101 ? 1.279 -4.205 -1.242 1.00 95.81 101 LEU A N 1
ATOM 788 C CA . LEU A 1 101 ? 0.399 -3.200 -1.833 1.00 95.81 101 LEU A CA 1
ATOM 789 C C . LEU A 1 101 ? -0.274 -2.436 -0.693 1.00 95.81 101 LEU A C 1
ATOM 791 O O . LEU A 1 101 ? -1.199 -2.928 -0.052 1.00 95.81 101 LEU A O 1
ATOM 795 N N . GLY A 1 102 ? 0.241 -1.244 -0.411 1.00 94.56 102 GLY A N 1
ATOM 796 C CA . GLY A 1 102 ? -0.252 -0.410 0.674 1.00 94.56 102 GLY A CA 1
ATOM 797 C C . GLY A 1 102 ? -1.655 0.155 0.426 1.00 94.56 102 GLY A C 1
ATOM 798 O O . GLY A 1 102 ? -1.935 0.692 -0.648 1.00 94.56 102 GLY A O 1
ATOM 799 N N . LEU A 1 103 ? -2.510 0.085 1.448 1.00 94.06 103 LEU A N 1
ATOM 800 C CA . LEU A 1 103 ? -3.875 0.627 1.463 1.00 94.06 103 LEU A CA 1
ATOM 801 C C . LEU A 1 103 ? -3.996 1.950 2.245 1.00 94.06 103 LEU A C 1
ATOM 803 O O . LEU A 1 103 ? -5.085 2.346 2.649 1.00 94.06 103 LEU A O 1
ATOM 807 N N . GLY A 1 104 ? -2.880 2.610 2.539 1.00 93.00 104 GLY A N 1
ATOM 808 C CA . GLY A 1 104 ? -2.793 3.815 3.361 1.00 93.00 104 GLY A CA 1
ATOM 809 C C . GLY A 1 104 ? -2.923 5.134 2.592 1.00 93.00 104 GLY A C 1
ATOM 810 O O . GLY A 1 104 ? -3.003 5.188 1.367 1.00 93.00 104 GLY A O 1
ATOM 811 N N . PHE A 1 105 ? -2.900 6.234 3.344 1.00 93.06 105 PHE A N 1
ATOM 812 C CA . PHE A 1 105 ? -3.089 7.595 2.833 1.00 93.06 105 PHE A CA 1
ATOM 813 C C . PHE A 1 105 ? -1.844 8.159 2.118 1.00 93.06 105 PHE A C 1
ATOM 815 O O . PHE A 1 105 ? -0.721 7.817 2.504 1.00 93.06 105 PHE A O 1
ATOM 822 N N . PRO A 1 106 ? -1.999 9.104 1.162 1.00 93.75 106 PRO A N 1
ATOM 823 C CA . PRO A 1 106 ? -0.880 9.753 0.463 1.00 93.75 106 PRO A CA 1
ATOM 824 C C . PRO A 1 106 ? 0.208 10.315 1.381 1.00 93.75 106 PRO A C 1
ATOM 826 O O . PRO A 1 106 ? 1.390 10.227 1.070 1.00 93.75 106 PRO A O 1
ATOM 829 N N . ALA A 1 107 ? -0.178 10.844 2.546 1.00 91.88 107 ALA A N 1
ATOM 830 C CA . ALA A 1 107 ? 0.736 11.469 3.502 1.00 91.88 107 ALA A CA 1
ATOM 831 C C . ALA A 1 107 ? 1.835 10.528 4.043 1.00 91.88 107 ALA A C 1
ATOM 833 O O . ALA A 1 107 ? 2.814 11.003 4.611 1.00 91.88 107 ALA A O 1
ATOM 834 N N . ARG A 1 108 ? 1.681 9.204 3.889 1.00 88.88 108 ARG A N 1
ATOM 835 C CA . ARG A 1 108 ? 2.664 8.185 4.306 1.00 88.88 108 ARG A CA 1
ATOM 836 C C . ARG A 1 108 ? 3.307 7.442 3.129 1.00 88.88 108 ARG A C 1
ATOM 838 O O . ARG A 1 108 ? 3.981 6.430 3.342 1.00 88.88 108 ARG A O 1
ATOM 845 N N . ALA A 1 109 ? 3.067 7.898 1.902 1.00 93.19 109 ALA A N 1
ATOM 846 C CA . ALA A 1 109 ? 3.684 7.332 0.711 1.00 93.19 109 ALA A CA 1
ATOM 847 C C . ALA A 1 109 ? 5.155 7.763 0.594 1.00 93.19 109 ALA A C 1
ATOM 849 O O . ALA A 1 109 ? 5.573 8.779 1.155 1.00 93.19 109 ALA A O 1
ATOM 850 N N . ILE A 1 110 ? 5.946 7.002 -0.161 1.00 93.00 110 ILE A N 1
ATOM 851 C CA . ILE A 1 110 ? 7.279 7.415 -0.597 1.00 93.00 110 ILE A CA 1
ATOM 852 C C . ILE A 1 110 ? 7.134 8.749 -1.331 1.00 93.00 110 ILE A C 1
ATOM 854 O O . ILE A 1 110 ? 6.238 8.922 -2.161 1.00 93.00 110 ILE A O 1
ATOM 858 N N . SER A 1 111 ? 8.020 9.695 -1.025 1.00 90.12 111 SER A N 1
ATOM 859 C CA . SER A 1 111 ? 7.968 11.038 -1.601 1.00 90.12 111 SER A CA 1
ATOM 860 C C . SER A 1 111 ? 7.900 10.999 -3.131 1.00 90.12 111 SER A C 1
ATOM 862 O O . SER A 1 111 ? 8.725 10.364 -3.792 1.00 90.12 111 SER A O 1
ATOM 864 N N . GLY A 1 112 ? 6.907 11.691 -3.693 1.00 87.75 112 GLY A N 1
ATOM 865 C CA . GLY A 1 112 ? 6.674 11.749 -5.136 1.00 87.75 112 GLY A CA 1
ATOM 866 C C . GLY A 1 112 ? 5.930 10.549 -5.727 1.00 87.75 112 GLY A C 1
ATOM 867 O O . GLY A 1 112 ? 5.864 10.454 -6.948 1.00 87.75 112 GLY A O 1
ATOM 868 N N . THR A 1 113 ? 5.373 9.663 -4.896 1.00 94.62 113 THR A N 1
ATOM 869 C CA . THR A 1 113 ? 4.497 8.559 -5.321 1.00 94.62 113 THR A CA 1
ATOM 870 C C . THR A 1 113 ? 3.076 8.764 -4.800 1.00 94.62 113 THR A C 1
ATOM 872 O O . THR A 1 113 ? 2.863 9.493 -3.829 1.00 94.62 113 THR A O 1
ATOM 875 N N . ASN A 1 114 ? 2.100 8.119 -5.439 1.00 94.50 114 ASN A N 1
ATOM 876 C CA . ASN A 1 114 ? 0.725 8.063 -4.951 1.00 94.50 114 ASN A CA 1
ATOM 877 C C . ASN A 1 114 ? 0.352 6.610 -4.636 1.00 94.50 114 ASN A C 1
ATOM 879 O O . ASN A 1 114 ? 0.678 5.736 -5.436 1.00 94.50 114 ASN A O 1
ATOM 883 N N . PRO A 1 115 ? -0.357 6.337 -3.526 1.00 94.88 115 PRO A N 1
ATOM 884 C CA . PRO A 1 115 ? -0.855 4.998 -3.234 1.00 94.88 115 PRO A CA 1
ATOM 885 C C . PRO A 1 115 ? -1.787 4.491 -4.337 1.00 94.88 115 PRO A C 1
ATOM 887 O O . PRO A 1 115 ? -2.605 5.252 -4.863 1.00 94.88 115 PRO A O 1
ATOM 890 N N . VAL A 1 116 ? -1.741 3.185 -4.606 1.00 95.44 116 VAL A N 1
ATOM 891 C CA . VAL A 1 116 ? -2.587 2.519 -5.612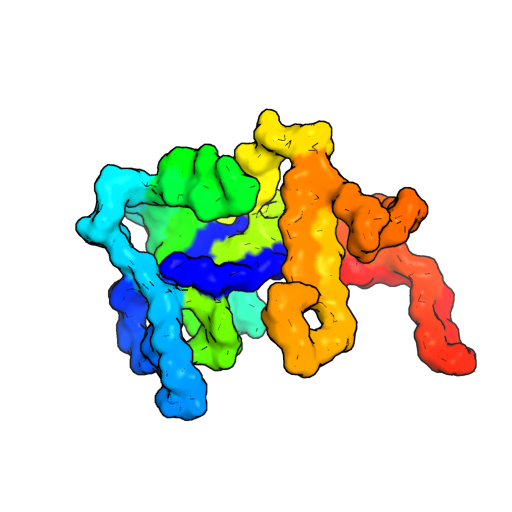 1.00 95.44 116 VAL A CA 1
ATOM 892 C C . VAL A 1 116 ? -4.068 2.834 -5.390 1.00 95.44 116 VAL A C 1
ATOM 894 O O . VAL A 1 116 ? -4.782 3.183 -6.327 1.00 95.44 116 VAL A O 1
ATOM 897 N N . ILE A 1 117 ? -4.525 2.800 -4.133 1.00 93.19 117 ILE A N 1
ATOM 898 C CA . ILE A 1 117 ? -5.928 3.067 -3.793 1.00 93.19 117 ILE A CA 1
ATOM 899 C C . ILE A 1 117 ? -6.396 4.467 -4.209 1.00 93.19 117 ILE A C 1
ATOM 901 O O . ILE A 1 117 ? -7.559 4.636 -4.554 1.00 93.19 117 ILE A O 1
ATOM 905 N N . VAL A 1 118 ? -5.500 5.457 -4.245 1.00 93.88 118 VAL A N 1
ATOM 906 C CA . VAL A 1 118 ? -5.819 6.832 -4.656 1.00 93.88 118 VAL A CA 1
ATOM 907 C C . VAL A 1 118 ? -5.985 6.908 -6.168 1.00 93.88 118 VAL A C 1
ATOM 909 O O . VAL A 1 118 ? -6.889 7.583 -6.652 1.00 93.88 118 VAL A O 1
ATOM 912 N N . LYS A 1 119 ? -5.149 6.179 -6.915 1.00 94.00 119 LYS A N 1
ATOM 913 C CA . LYS A 1 119 ? -5.268 6.058 -8.374 1.00 94.00 119 LYS A CA 1
ATOM 914 C C . LYS A 1 119 ? -6.500 5.252 -8.791 1.00 94.00 119 LYS A C 1
ATOM 916 O O . LYS A 1 119 ? -7.021 5.484 -9.876 1.00 94.00 119 LYS A O 1
ATOM 921 N N . LEU A 1 120 ? -6.991 4.357 -7.933 1.00 93.75 120 LEU A N 1
ATOM 922 C CA . LEU A 1 120 ? -8.231 3.619 -8.170 1.00 93.75 120 LEU A CA 1
ATOM 923 C C . LEU A 1 120 ? -9.492 4.460 -7.950 1.00 93.75 120 LEU A C 1
ATOM 925 O O . LEU A 1 120 ? -10.475 4.190 -8.628 1.00 93.75 120 LEU A O 1
ATOM 929 N N . LEU A 1 121 ? -9.482 5.470 -7.066 1.00 93.69 121 LEU A N 1
ATOM 930 C CA . LEU A 1 121 ? -10.683 6.236 -6.674 1.00 93.69 121 LEU A CA 1
ATOM 931 C C . LEU A 1 121 ? -11.603 6.658 -7.838 1.00 93.69 121 LEU A C 1
ATOM 933 O O . LEU A 1 121 ? -12.809 6.467 -7.701 1.00 93.69 121 LEU A O 1
ATOM 937 N N . PRO A 1 122 ? -11.104 7.185 -8.977 1.00 94.25 122 PRO A N 1
ATOM 938 C CA . PRO A 1 122 ? -11.967 7.594 -10.091 1.00 94.25 122 PRO A CA 1
ATOM 939 C C . PRO A 1 122 ? -12.689 6.436 -10.797 1.00 94.25 122 PRO A C 1
ATOM 941 O O . PRO A 1 122 ? -13.585 6.678 -11.600 1.00 94.25 122 PRO A O 1
ATOM 944 N N . HIS A 1 123 ? -12.269 5.197 -10.544 1.00 93.25 123 HIS A N 1
ATOM 945 C CA . HIS A 1 123 ? -12.781 3.976 -11.163 1.00 93.25 123 HIS A CA 1
ATOM 946 C C . HIS A 1 123 ? -13.672 3.155 -10.224 1.00 93.25 123 HIS A C 1
ATOM 948 O O . HIS A 1 123 ? -14.145 2.096 -10.626 1.00 93.25 123 HIS A O 1
ATOM 954 N N . LEU A 1 124 ? -13.862 3.599 -8.978 1.00 94.88 124 LEU A N 1
ATOM 955 C CA . LEU A 1 124 ? -14.652 2.880 -7.987 1.00 94.88 124 LEU A CA 1
ATOM 956 C C . LEU A 1 124 ? -16.105 3.360 -7.987 1.00 94.88 124 LEU A C 1
ATOM 958 O O . LEU A 1 124 ? -16.358 4.563 -7.979 1.00 94.88 124 LEU A O 1
ATOM 962 N N . ASP A 1 125 ? -17.048 2.422 -7.881 1.00 94.62 125 ASP A N 1
ATOM 963 C CA . ASP A 1 125 ? -18.475 2.737 -7.713 1.00 94.62 125 ASP A CA 1
ATOM 964 C C . ASP A 1 125 ? -18.748 3.503 -6.407 1.00 94.62 125 ASP A C 1
ATOM 966 O O . ASP A 1 125 ? -19.690 4.288 -6.297 1.00 94.62 125 ASP A O 1
ATOM 970 N N . SER A 1 126 ? -17.918 3.281 -5.386 1.00 94.56 126 SER A N 1
ATOM 971 C CA . SER A 1 126 ? -17.931 4.014 -4.121 1.00 94.56 126 SER A CA 1
ATOM 972 C C . SER A 1 126 ? -16.509 4.192 -3.584 1.00 94.56 126 SER A C 1
ATOM 974 O O . SER A 1 126 ? -15.677 3.305 -3.762 1.00 94.56 126 SER A O 1
ATOM 976 N N . PRO A 1 127 ? -16.191 5.296 -2.884 1.00 94.12 127 PRO A N 1
ATOM 977 C CA . PRO A 1 127 ? -14.836 5.596 -2.409 1.00 94.12 127 PRO A CA 1
ATOM 978 C C . PRO A 1 127 ? -14.471 4.796 -1.143 1.00 94.12 127 PRO A C 1
ATOM 980 O O . PRO A 1 127 ? -14.024 5.350 -0.141 1.00 94.12 127 PRO A O 1
ATOM 983 N N . VAL A 1 128 ? -14.700 3.484 -1.173 1.00 93.06 128 VAL A N 1
ATOM 984 C CA . VAL A 1 128 ? -14.464 2.551 -0.072 1.00 93.06 128 VAL A CA 1
ATOM 985 C C . VAL A 1 128 ? -13.815 1.276 -0.594 1.00 93.06 128 VAL A C 1
ATOM 987 O O . VAL A 1 128 ? -14.002 0.879 -1.745 1.00 93.06 128 VAL A O 1
ATOM 990 N N . PHE A 1 129 ? -13.075 0.606 0.280 1.00 93.06 129 PHE A N 1
ATOM 991 C CA . PHE A 1 129 ? -12.750 -0.802 0.124 1.00 93.06 129 PHE A CA 1
ATOM 992 C C . PHE A 1 129 ? -13.169 -1.539 1.394 1.00 93.06 129 PHE A C 1
ATOM 994 O O . PHE A 1 129 ? -13.196 -0.953 2.478 1.00 93.06 129 PHE A O 1
ATOM 1001 N N . SER A 1 130 ? -13.493 -2.817 1.264 1.00 92.38 130 SER A N 1
ATOM 1002 C CA . SER A 1 130 ? -13.812 -3.688 2.393 1.00 92.38 130 SER A CA 1
ATOM 1003 C C . SER A 1 130 ? -12.913 -4.912 2.373 1.00 92.38 130 SER A C 1
ATOM 1005 O O . SER A 1 130 ? -12.501 -5.372 1.309 1.00 92.38 130 SER A O 1
ATOM 1007 N N . ILE A 1 131 ? -12.566 -5.401 3.560 1.00 91.69 131 ILE A N 1
ATOM 1008 C CA . ILE A 1 131 ? -11.713 -6.572 3.741 1.00 91.69 131 ILE A CA 1
ATOM 1009 C C . ILE A 1 131 ? -12.488 -7.564 4.595 1.00 91.69 131 ILE A C 1
ATOM 1011 O O . ILE A 1 131 ? -12.895 -7.243 5.711 1.00 91.69 131 ILE A O 1
ATOM 1015 N N . TRP A 1 132 ? -12.658 -8.767 4.069 1.00 89.69 132 TRP A N 1
ATOM 1016 C CA . TRP A 1 132 ? -13.133 -9.925 4.803 1.00 89.69 132 TRP A CA 1
ATOM 1017 C C . TRP A 1 132 ? -11.967 -10.901 4.968 1.00 89.69 132 TRP A C 1
ATOM 1019 O O . TRP A 1 132 ? -11.226 -11.152 4.020 1.00 89.69 132 TRP A O 1
A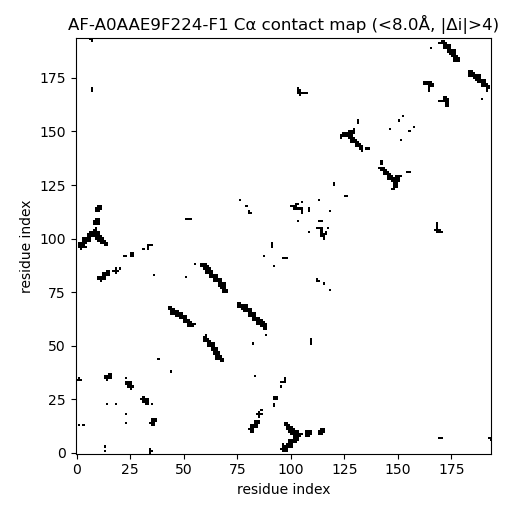TOM 1029 N N . LEU A 1 133 ? -11.776 -11.417 6.179 1.00 88.31 133 LEU A N 1
ATOM 1030 C CA . LEU A 1 133 ? -10.752 -12.410 6.501 1.00 88.31 133 LEU A CA 1
ATOM 1031 C C . LEU A 1 133 ? -11.446 -13.582 7.184 1.00 88.31 133 LEU A C 1
ATOM 1033 O O . LEU A 1 133 ? -12.180 -13.366 8.156 1.00 88.31 133 LEU A O 1
ATOM 1037 N N . ASP A 1 134 ? -11.211 -14.796 6.693 1.00 84.06 134 ASP A N 1
ATOM 1038 C CA . ASP A 1 134 ? -11.758 -15.988 7.328 1.00 84.06 134 ASP A CA 1
ATOM 1039 C C . ASP A 1 134 ? -11.051 -16.256 8.669 1.00 84.06 134 ASP A C 1
ATOM 1041 O O . ASP A 1 134 ? -9.863 -15.982 8.859 1.00 84.06 134 ASP A O 1
ATOM 1045 N N . LYS A 1 135 ? -11.814 -16.770 9.632 1.00 75.56 135 LYS A N 1
ATOM 1046 C CA . LYS A 1 135 ? -11.359 -17.131 10.976 1.00 75.56 135 LYS A CA 1
ATOM 1047 C C . LYS A 1 135 ? -10.860 -18.579 11.046 1.00 75.56 135 LYS A C 1
ATOM 1049 O O . LYS A 1 135 ? -10.242 -18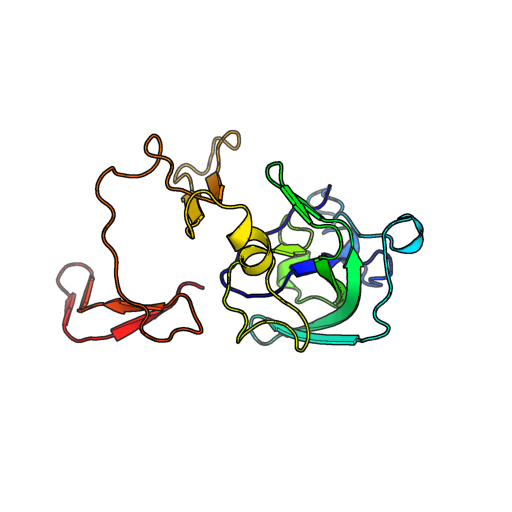.940 12.048 1.00 75.56 135 LYS A O 1
ATOM 1054 N N . HIS A 1 136 ? -11.133 -19.406 10.033 1.00 66.69 136 HIS A N 1
ATOM 1055 C CA . HIS A 1 136 ? -10.794 -20.828 10.028 1.00 66.69 136 HIS A CA 1
ATOM 1056 C C . HIS A 1 136 ? -9.433 -21.087 9.365 1.00 66.69 136 HIS A C 1
ATOM 1058 O O . HIS A 1 136 ? -9.232 -20.872 8.178 1.00 66.69 136 HIS A O 1
ATOM 1064 N N . GLY A 1 137 ? -8.465 -21.546 10.163 1.00 54.31 137 GLY A N 1
ATOM 1065 C CA . GLY A 1 137 ? -7.060 -21.683 9.761 1.00 54.31 137 GLY A CA 1
ATOM 1066 C C . GLY A 1 137 ? -6.685 -22.969 9.017 1.00 54.31 137 GLY A C 1
ATOM 1067 O O . GLY A 1 137 ? -5.491 -23.220 8.874 1.00 54.31 137 GLY A O 1
ATOM 1068 N N . GLU A 1 138 ? -7.651 -23.790 8.592 1.00 54.81 138 GLU A N 1
ATOM 1069 C CA . GLU A 1 138 ? -7.368 -25.141 8.072 1.00 54.81 138 GLU A CA 1
ATOM 1070 C C . GLU A 1 138 ? -7.810 -25.383 6.617 1.00 54.81 138 GLU A C 1
ATOM 1072 O O . GLU A 1 138 ? -7.217 -26.242 5.967 1.00 54.81 138 GLU A O 1
ATOM 1077 N N . ASP A 1 139 ? -8.753 -24.604 6.063 1.00 55.03 139 ASP A N 1
ATOM 1078 C CA . ASP A 1 139 ? -9.224 -24.762 4.676 1.00 55.03 139 ASP A CA 1
ATOM 1079 C C . ASP A 1 139 ? -8.844 -23.533 3.826 1.00 55.03 139 ASP A C 1
ATOM 1081 O O . ASP A 1 139 ? -9.487 -22.487 3.839 1.00 55.03 139 ASP A O 1
ATOM 1085 N N . TYR A 1 140 ? -7.727 -23.636 3.102 1.00 55.97 140 TYR A N 1
ATOM 1086 C CA . TYR A 1 140 ? -7.054 -22.516 2.419 1.00 55.97 140 TYR A CA 1
ATOM 1087 C C . TYR A 1 140 ? -7.757 -21.989 1.157 1.00 55.97 140 TYR A C 1
ATOM 1089 O O . TYR A 1 140 ? -7.199 -21.129 0.470 1.00 55.97 140 TYR A O 1
ATOM 1097 N N . MET A 1 141 ? -8.933 -22.511 0.805 1.00 57.66 141 MET A N 1
ATOM 1098 C CA . MET A 1 141 ? -9.580 -22.179 -0.468 1.00 57.66 141 MET A CA 1
ATOM 1099 C C . MET A 1 141 ? -10.235 -20.787 -0.465 1.00 57.66 141 MET A C 1
ATOM 1101 O O . MET A 1 141 ? -10.206 -20.139 -1.505 1.00 57.66 141 MET A O 1
ATOM 1105 N N . ASP A 1 142 ? -10.716 -20.291 0.685 1.00 69.94 142 ASP A N 1
ATOM 1106 C CA . ASP A 1 142 ? -11.352 -18.967 0.832 1.00 69.94 142 ASP A CA 1
ATOM 1107 C C . ASP A 1 142 ? -10.845 -18.220 2.088 1.00 69.94 142 ASP A C 1
ATOM 1109 O O . ASP A 1 142 ? -11.598 -17.857 2.983 1.00 69.94 142 ASP A O 1
ATOM 1113 N N . ALA A 1 143 ? -9.534 -17.961 2.166 1.00 82.19 143 ALA A N 1
ATOM 1114 C CA . ALA A 1 143 ? -8.904 -17.342 3.346 1.00 82.19 143 ALA A CA 1
ATOM 1115 C C . ALA A 1 143 ? -9.257 -15.851 3.574 1.00 82.19 143 ALA A C 1
ATOM 1117 O O . ALA A 1 143 ? -8.940 -15.275 4.619 1.00 82.19 143 ALA A O 1
ATOM 1118 N N . GLY A 1 144 ? -9.868 -15.192 2.591 1.00 87.75 144 GLY A N 1
ATOM 1119 C CA . GLY A 1 144 ? -10.234 -13.783 2.672 1.00 87.75 144 GLY A CA 1
ATOM 1120 C C . GLY A 1 144 ? -10.489 -13.151 1.307 1.00 87.75 144 GLY A C 1
ATOM 1121 O O . GLY A 1 144 ? -10.152 -13.709 0.265 1.00 87.75 144 GLY A O 1
ATOM 1122 N N . ALA A 1 145 ? -11.054 -11.949 1.320 1.00 89.12 145 ALA A N 1
ATOM 1123 C CA . ALA A 1 145 ? -11.344 -11.161 0.133 1.00 89.12 145 ALA A CA 1
ATOM 1124 C C . ALA A 1 145 ? -11.162 -9.666 0.416 1.00 89.12 145 ALA A C 1
ATOM 1126 O O . ALA A 1 145 ? -11.449 -9.182 1.511 1.00 89.12 145 ALA A O 1
ATOM 1127 N N . ILE A 1 146 ? -10.720 -8.926 -0.599 1.00 91.88 146 ILE A N 1
ATOM 1128 C CA . ILE A 1 146 ? -10.792 -7.466 -0.625 1.00 91.88 146 ILE A CA 1
ATOM 1129 C C . ILE A 1 146 ? -11.698 -7.038 -1.773 1.00 91.88 146 ILE A C 1
ATOM 1131 O O . ILE A 1 146 ? -11.555 -7.516 -2.899 1.00 91.88 146 ILE A O 1
ATOM 1135 N N . VAL A 1 147 ? -12.617 -6.122 -1.490 1.00 93.44 147 VAL A N 1
ATOM 1136 C CA . VAL A 1 147 ? -13.493 -5.511 -2.489 1.00 93.44 147 VAL A CA 1
ATOM 1137 C C . VAL A 1 147 ? -13.133 -4.045 -2.603 1.00 93.44 147 VAL A C 1
ATOM 1139 O O . VAL A 1 147 ? -13.159 -3.318 -1.613 1.00 93.44 147 VAL A O 1
ATOM 1142 N N . TYR A 1 148 ? -12.808 -3.610 -3.815 1.00 94.62 148 TYR A N 1
ATOM 1143 C CA . TYR A 1 148 ? -12.610 -2.203 -4.141 1.00 94.62 148 TYR A CA 1
ATOM 1144 C C . TYR A 1 148 ? -13.905 -1.656 -4.734 1.00 94.62 148 TYR A C 1
ATOM 1146 O O . TYR A 1 148 ? -14.434 -2.235 -5.677 1.00 94.62 148 TYR A O 1
ATOM 1154 N N . GLY A 1 149 ? -14.412 -0.548 -4.197 1.00 94.81 149 GLY A N 1
ATOM 1155 C CA . GLY A 1 149 ? -15.623 0.092 -4.706 1.00 94.81 149 GLY A CA 1
ATOM 1156 C C . GLY A 1 149 ? -16.915 -0.284 -3.992 1.00 94.81 149 GLY A C 1
ATOM 1157 O O . GLY A 1 149 ? -17.979 0.139 -4.430 1.00 94.81 149 GLY A O 1
ATOM 1158 N N . GLY A 1 150 ? -16.855 -1.030 -2.887 1.00 93.25 150 GLY A N 1
ATOM 1159 C CA . GLY A 1 150 ? -18.056 -1.411 -2.152 1.00 93.25 150 GLY A CA 1
ATOM 1160 C C . GLY A 1 150 ? -17.810 -2.306 -0.941 1.00 93.25 150 GLY A C 1
ATOM 1161 O O . GLY A 1 150 ? -16.673 -2.573 -0.539 1.00 93.25 150 GLY A O 1
ATOM 1162 N N . VAL A 1 151 ? -18.921 -2.764 -0.368 1.00 91.31 151 VAL A N 1
ATOM 1163 C CA . VAL A 1 151 ? -18.981 -3.729 0.734 1.00 91.31 151 VAL A CA 1
ATOM 1164 C C . VAL A 1 151 ? -19.722 -4.964 0.238 1.00 91.31 151 VAL A C 1
ATOM 1166 O O . VAL A 1 151 ? -20.854 -4.845 -0.233 1.00 91.31 151 VAL A O 1
ATOM 1169 N N . ASP A 1 152 ? -19.101 -6.140 0.329 1.00 87.62 152 ASP A N 1
ATOM 1170 C CA . ASP A 1 152 ? -19.775 -7.389 -0.029 1.00 87.62 152 ASP A CA 1
ATOM 1171 C C . ASP A 1 152 ? -20.741 -7.814 1.082 1.00 87.62 152 ASP A C 1
ATOM 1173 O O . ASP A 1 152 ? -20.346 -8.332 2.125 1.00 87.62 152 ASP A O 1
ATOM 1177 N N . GLN A 1 153 ? -22.035 -7.616 0.834 1.00 86.75 153 GLN A N 1
ATOM 1178 C CA . GLN A 1 153 ? -23.110 -7.947 1.771 1.00 86.75 153 GLN A CA 1
ATOM 1179 C C . GLN A 1 153 ? -23.317 -9.456 1.987 1.00 86.75 153 GLN A C 1
ATOM 1181 O O . GLN A 1 153 ? -24.145 -9.837 2.813 1.00 86.75 153 GLN A O 1
ATOM 1186 N N . LYS A 1 154 ? -22.626 -10.327 1.236 1.00 85.50 154 LYS A N 1
ATOM 1187 C CA . LYS A 1 154 ? -22.661 -11.778 1.472 1.00 85.50 154 LYS A CA 1
ATOM 1188 C C . LYS A 1 154 ? -21.759 -12.194 2.628 1.00 85.50 154 LYS A C 1
ATOM 1190 O O . LYS A 1 154 ? -22.080 -13.159 3.314 1.00 85.50 154 LYS A O 1
ATOM 1195 N N . VAL A 1 155 ? -20.642 -11.490 2.814 1.00 83.81 155 VAL A N 1
ATOM 1196 C CA . VAL A 1 155 ? -19.602 -11.829 3.802 1.00 83.81 155 VAL A CA 1
ATOM 1197 C C . VAL A 1 155 ? -19.476 -10.792 4.920 1.00 83.81 155 VAL A C 1
ATOM 1199 O O . VAL A 1 155 ? -18.972 -11.110 5.996 1.00 83.81 155 VAL A O 1
ATOM 1202 N N . CYS A 1 156 ? -19.946 -9.564 4.695 1.00 82.69 156 CYS A N 1
ATOM 1203 C CA . CYS A 1 156 ? -20.028 -8.513 5.703 1.00 82.69 156 CYS A CA 1
ATOM 1204 C C . CYS A 1 156 ? -21.452 -8.375 6.255 1.00 82.69 156 CYS A C 1
ATOM 1206 O O . CYS A 1 156 ? -22.434 -8.578 5.539 1.00 82.69 156 CYS A O 1
ATOM 1208 N N . ASP A 1 157 ? -21.556 -7.957 7.519 1.00 83.12 157 ASP A N 1
ATOM 1209 C CA . ASP A 1 157 ? -22.836 -7.581 8.119 1.00 83.12 157 ASP A CA 1
ATOM 1210 C C . ASP A 1 157 ? -23.510 -6.442 7.346 1.00 83.12 157 ASP A C 1
ATOM 1212 O O . ASP A 1 157 ? -22.859 -5.555 6.785 1.00 83.12 157 ASP A O 1
ATOM 1216 N N . LYS A 1 158 ? -24.848 -6.449 7.350 1.00 82.50 158 LYS A N 1
ATOM 1217 C CA . LYS A 1 158 ? -25.655 -5.418 6.676 1.00 82.50 158 LYS A CA 1
ATOM 1218 C C . LYS A 1 158 ? -25.505 -4.043 7.323 1.00 82.50 158 LYS A C 1
ATOM 1220 O O . LYS A 1 158 ? -25.657 -3.031 6.643 1.00 82.50 158 LYS A O 1
ATOM 1225 N N . GLU A 1 159 ? -25.236 -4.012 8.625 1.00 87.31 159 GLU A N 1
ATOM 1226 C CA . GLU A 1 159 ? -25.062 -2.787 9.396 1.00 87.31 159 GLU A CA 1
ATOM 1227 C C . GLU A 1 159 ? -23.573 -2.511 9.614 1.00 87.31 159 GLU A C 1
ATOM 1229 O O . GLU A 1 159 ? -22.884 -3.220 10.345 1.00 87.31 159 GLU A O 1
ATOM 1234 N N . VAL A 1 160 ? -23.075 -1.453 8.971 1.00 87.56 160 VAL A N 1
ATOM 1235 C CA . VAL A 1 160 ? -21.692 -0.994 9.120 1.00 87.56 160 VAL A CA 1
ATOM 1236 C C . VAL A 1 160 ? -21.656 0.175 10.096 1.00 87.56 160 VAL A C 1
ATOM 1238 O O . VAL A 1 160 ? -22.224 1.236 9.838 1.00 87.56 160 VAL A O 1
ATOM 1241 N N . ASN A 1 161 ? -20.940 -0.005 11.204 1.00 90.81 161 ASN A N 1
ATOM 1242 C CA . ASN A 1 161 ? -20.676 1.065 12.158 1.00 90.81 161 ASN A CA 1
ATOM 1243 C C . ASN A 1 161 ? -19.434 1.852 11.733 1.00 90.81 161 ASN A C 1
ATOM 1245 O O . ASN A 1 161 ? -18.329 1.310 11.685 1.00 90.81 161 ASN A O 1
ATOM 1249 N N . PHE A 1 162 ? -19.609 3.141 11.448 1.00 91.25 162 PHE A N 1
ATOM 1250 C CA . PHE A 1 162 ? -18.510 4.028 11.080 1.00 91.25 162 PHE A CA 1
ATOM 1251 C C . PHE A 1 162 ? -17.967 4.766 12.301 1.00 91.25 162 PHE A C 1
ATOM 1253 O O . PHE A 1 162 ? -18.720 5.351 13.078 1.00 91.25 162 PHE A O 1
ATOM 1260 N N . ALA A 1 163 ? -16.642 4.802 12.421 1.00 93.25 163 ALA A N 1
ATOM 1261 C CA . ALA A 1 163 ? -15.939 5.664 13.360 1.00 93.25 163 ALA A CA 1
ATOM 1262 C C . ALA A 1 163 ? -15.136 6.715 12.578 1.00 93.25 163 ALA A C 1
ATOM 1264 O O . ALA A 1 163 ? -14.463 6.361 11.603 1.00 93.25 163 ALA A O 1
ATOM 1265 N N . PRO A 1 164 ? -15.176 8.000 12.972 1.00 94.62 164 PRO A N 1
ATOM 1266 C CA . PRO A 1 164 ? -14.364 9.019 12.324 1.00 94.62 164 PRO A CA 1
ATOM 1267 C C . PRO A 1 164 ? -12.876 8.754 12.569 1.00 94.62 164 PRO A C 1
ATOM 1269 O O . PRO A 1 164 ? -12.471 8.298 13.645 1.00 94.62 164 PRO A O 1
ATOM 1272 N N . LEU A 1 165 ? -12.050 9.088 11.576 1.00 94.50 165 LEU A N 1
ATOM 1273 C CA . LEU A 1 165 ? -10.601 9.033 11.725 1.00 94.50 165 LEU A CA 1
ATOM 1274 C C . LEU A 1 165 ? -10.155 9.989 12.834 1.00 94.50 165 LEU A C 1
ATOM 1276 O O . LEU A 1 165 ? -10.551 11.152 12.877 1.00 94.50 165 LEU A O 1
ATOM 1280 N N . ALA A 1 166 ? -9.284 9.500 13.708 1.00 94.06 166 ALA A N 1
ATOM 1281 C CA . ALA A 1 166 ? -8.616 10.321 14.710 1.00 94.06 166 ALA A CA 1
ATOM 1282 C C . ALA A 1 166 ? -7.538 11.226 14.085 1.00 94.06 166 ALA A C 1
ATOM 1284 O O . ALA A 1 166 ? -7.214 12.273 14.637 1.00 94.06 166 ALA A O 1
ATOM 1285 N N . ASP A 1 167 ? -6.979 10.800 12.951 1.00 91.19 167 ASP A N 1
ATOM 1286 C CA . ASP A 1 167 ? -5.965 11.498 12.162 1.00 91.19 167 ASP A CA 1
ATOM 1287 C C . ASP A 1 167 ? -6.180 11.125 10.679 1.00 91.19 167 ASP A C 1
ATOM 1289 O O . ASP A 1 167 ? -6.160 9.934 10.358 1.00 91.19 167 ASP A O 1
ATOM 1293 N N . PRO A 1 168 ? -6.376 12.097 9.765 1.00 88.88 168 PRO A N 1
ATOM 1294 C CA . PRO A 1 168 ? -6.662 11.843 8.349 1.00 88.88 168 PRO A CA 1
ATOM 1295 C C . PRO A 1 168 ? -5.460 11.312 7.541 1.00 88.88 168 PRO A C 1
ATOM 1297 O O . PRO A 1 168 ? -5.489 11.308 6.312 1.00 88.88 168 PRO A O 1
ATOM 1300 N N . THR A 1 169 ? -4.384 10.880 8.201 1.00 90.94 169 THR A N 1
ATOM 1301 C CA . THR A 1 169 ? -3.184 10.309 7.569 1.00 90.94 169 THR A CA 1
ATOM 1302 C C . THR A 1 169 ? -2.952 8.836 7.909 1.00 90.94 169 THR A C 1
ATOM 1304 O O . THR A 1 169 ? -1.985 8.233 7.430 1.00 90.94 169 THR A O 1
ATOM 1307 N N . VAL A 1 170 ? -3.792 8.236 8.756 1.00 90.00 170 VAL A N 1
ATOM 1308 C CA . VAL A 1 170 ? -3.644 6.850 9.212 1.00 90.00 170 VAL A CA 1
ATOM 1309 C C . VAL A 1 170 ? -5.003 6.213 9.464 1.00 90.00 170 VAL A C 1
ATOM 1311 O O . VAL A 1 170 ? -5.929 6.863 9.933 1.00 90.00 170 VAL A O 1
ATOM 1314 N N . TRP A 1 171 ? -5.108 4.909 9.212 1.00 92.94 171 TRP A N 1
ATOM 1315 C CA . TRP A 1 171 ? -6.266 4.112 9.610 1.00 92.94 171 TRP A CA 1
ATOM 1316 C C . TRP A 1 171 ? -6.292 3.934 11.131 1.00 92.94 171 TRP A C 1
ATOM 1318 O O . TRP A 1 171 ? -5.825 2.934 11.680 1.00 92.94 171 TRP A O 1
ATOM 1328 N N . GLY A 1 172 ? -6.787 4.951 11.832 1.00 93.56 172 GLY A N 1
ATOM 1329 C CA . GLY A 1 172 ? -6.920 4.959 13.280 1.00 93.56 172 GLY A CA 1
ATOM 1330 C C . GLY A 1 172 ? -8.082 5.823 13.738 1.00 93.56 172 GLY A C 1
ATOM 1331 O O . GLY A 1 172 ? -8.357 6.871 13.160 1.00 93.56 172 GLY A O 1
ATOM 1332 N N . TYR A 1 173 ? -8.751 5.379 14.791 1.00 94.81 173 TYR A N 1
ATOM 1333 C CA . TYR A 1 173 ? -9.964 5.983 15.335 1.00 94.81 173 TYR A CA 1
ATOM 1334 C C . TYR A 1 173 ? -9.923 5.944 16.866 1.00 94.81 173 TYR A C 1
ATOM 1336 O O . TYR A 1 173 ? -9.047 5.309 17.459 1.00 94.81 173 TYR A O 1
ATOM 1344 N N . TYR A 1 174 ? -10.829 6.674 17.514 1.00 94.88 174 TYR A N 1
ATOM 1345 C CA . TYR A 1 174 ? -10.963 6.643 18.969 1.00 94.88 174 TYR A CA 1
ATOM 1346 C C . TYR A 1 174 ? -11.929 5.539 19.397 1.00 94.88 174 TYR A C 1
ATOM 1348 O O . TYR A 1 174 ? -12.988 5.383 18.796 1.00 94.88 174 TYR A O 1
ATOM 1356 N N . VAL A 1 175 ? -11.574 4.820 20.458 1.00 94.38 175 VAL A N 1
ATOM 1357 C CA . VAL A 1 175 ? -12.487 3.953 21.215 1.00 94.38 175 VAL A CA 1
ATOM 1358 C C . VAL A 1 175 ? -12.751 4.571 22.582 1.00 94.38 175 VAL A C 1
ATOM 1360 O O . VAL A 1 175 ? -11.867 5.225 23.141 1.00 94.38 175 VAL A O 1
ATOM 1363 N N . ASP A 1 176 ? -13.948 4.363 23.127 1.00 94.00 176 ASP A N 1
ATOM 1364 C CA . ASP A 1 176 ? -14.350 4.938 24.418 1.00 94.00 176 ASP A CA 1
ATOM 1365 C C . ASP A 1 176 ? -13.847 4.141 25.625 1.00 94.00 176 ASP A C 1
ATOM 1367 O O . ASP A 1 176 ? -13.809 4.659 26.740 1.00 94.00 176 ASP A O 1
ATOM 1371 N N . GLY A 1 177 ? -13.424 2.898 25.414 1.00 92.25 177 GLY A N 1
ATOM 1372 C CA . GLY A 1 177 ? -12.870 2.056 26.458 1.00 92.25 177 GLY A CA 1
ATOM 1373 C C . GLY A 1 177 ? -12.486 0.679 25.944 1.00 92.25 177 GLY A C 1
ATOM 1374 O O . GLY A 1 177 ? -12.785 0.309 24.809 1.00 92.25 177 GLY A O 1
ATOM 1375 N N . VAL A 1 178 ? -11.790 -0.071 26.790 1.00 92.50 178 VAL A N 1
ATOM 1376 C CA . VAL A 1 178 ? -11.440 -1.474 26.547 1.00 92.50 178 VAL A CA 1
ATOM 1377 C C . VAL A 1 178 ? -11.740 -2.255 27.817 1.00 92.50 178 VAL A C 1
ATOM 1379 O O . VAL A 1 178 ? -11.399 -1.802 28.914 1.00 92.50 178 VAL A O 1
ATOM 1382 N N . SER A 1 179 ? -12.348 -3.428 27.666 1.00 93.38 179 SER A N 1
ATOM 1383 C CA . SER A 1 179 ? -12.622 -4.347 28.766 1.00 93.38 179 SER A CA 1
ATOM 1384 C C . SER A 1 179 ? -11.988 -5.718 28.526 1.00 93.38 179 SER A C 1
ATOM 1386 O O . SER A 1 179 ? -11.862 -6.191 27.396 1.00 93.38 179 SER A O 1
ATOM 1388 N N . PHE A 1 180 ? -11.559 -6.349 29.615 1.00 93.00 180 PHE A N 1
ATOM 1389 C CA . PHE A 1 180 ? -11.066 -7.718 29.657 1.00 93.00 180 PHE A CA 1
ATOM 1390 C C . PHE A 1 180 ? -11.629 -8.406 30.904 1.00 93.00 180 PHE A C 1
ATOM 1392 O O . PHE A 1 180 ? -11.155 -8.193 32.024 1.00 93.00 180 PHE A O 1
ATOM 1399 N N . GLY A 1 181 ? -12.673 -9.216 30.718 1.00 93.12 181 GLY A N 1
ATOM 1400 C CA . GLY A 1 181 ? -13.417 -9.807 31.831 1.00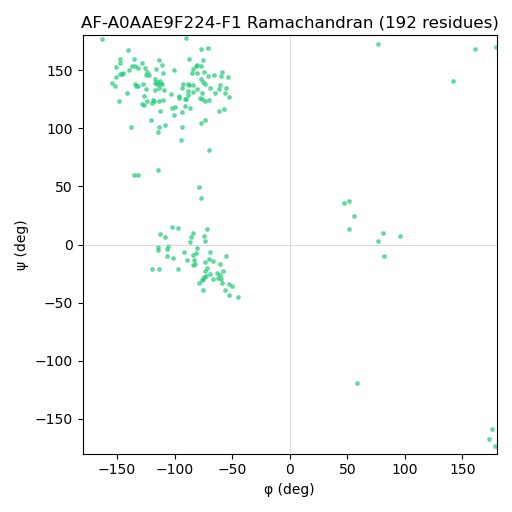 93.12 181 GLY A CA 1
ATOM 1401 C C . GLY A 1 181 ? -13.990 -8.721 32.745 1.00 93.12 181 GLY A C 1
ATOM 1402 O O . GLY A 1 181 ? -14.770 -7.887 3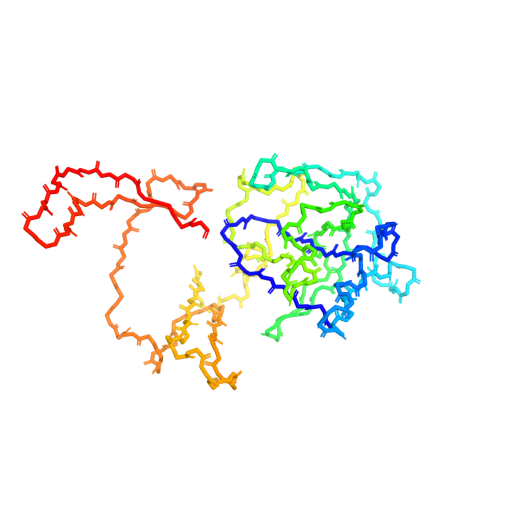2.298 1.00 93.12 181 GLY A O 1
ATOM 1403 N N . ILE A 1 182 ? -13.579 -8.724 34.015 1.00 92.88 182 ILE A N 1
ATOM 1404 C CA . ILE A 1 182 ? -14.011 -7.736 35.020 1.00 92.88 182 ILE A CA 1
ATOM 1405 C C . ILE A 1 182 ? -13.203 -6.433 35.000 1.00 92.88 182 ILE A C 1
ATOM 1407 O O . ILE A 1 182 ? -13.538 -5.493 35.717 1.00 92.88 182 ILE A O 1
ATOM 1411 N N . TYR A 1 183 ? -12.107 -6.381 34.243 1.00 93.19 183 TYR A N 1
ATOM 1412 C CA . TYR A 1 183 ? -11.267 -5.195 34.170 1.00 93.19 183 TYR A CA 1
ATOM 1413 C C . TYR A 1 183 ? -11.757 -4.303 33.045 1.00 93.19 183 TYR A C 1
ATOM 1415 O O . TYR A 1 183 ? -11.825 -4.730 31.895 1.00 93.19 183 TYR A O 1
ATOM 1423 N N . GLU A 1 184 ? -12.049 -3.052 33.368 1.00 93.19 184 GLU A N 1
ATOM 1424 C CA . GLU A 1 184 ? -12.460 -2.054 32.396 1.00 93.19 184 GLU A CA 1
ATOM 1425 C C . GLU A 1 184 ? -11.588 -0.813 32.532 1.00 93.19 184 GLU A C 1
ATOM 1427 O O . GLU A 1 184 ? -11.277 -0.351 33.633 1.00 93.19 184 GLU A O 1
ATOM 1432 N N . ARG A 1 185 ? -11.203 -0.255 31.387 1.00 89.62 185 ARG A N 1
ATOM 1433 C CA . ARG A 1 185 ? -10.646 1.087 31.311 1.00 89.62 185 ARG A CA 1
ATOM 1434 C C . ARG A 1 185 ? -11.525 1.931 30.407 1.00 89.62 185 ARG A C 1
ATOM 1436 O O . ARG A 1 185 ? -11.465 1.792 29.187 1.00 89.62 185 ARG A O 1
ATOM 1443 N N . VAL A 1 186 ? -12.275 2.838 31.024 1.00 90.19 186 VAL A N 1
ATOM 1444 C CA . VAL A 1 186 ? -13.079 3.852 30.337 1.00 90.19 186 VAL A CA 1
ATOM 1445 C C . VAL A 1 186 ? -12.227 5.094 30.078 1.00 90.19 186 VAL A C 1
ATOM 1447 O O . VAL A 1 186 ? -11.451 5.529 30.931 1.00 90.19 186 VAL A O 1
ATOM 1450 N N . GLY A 1 187 ? -12.356 5.659 28.884 1.00 88.38 187 GLY A N 1
ATOM 1451 C CA . GLY A 1 187 ? -11.685 6.873 28.440 1.00 88.38 187 GLY A CA 1
ATOM 1452 C C . GLY A 1 187 ? -11.261 6.780 26.977 1.00 88.38 187 GLY A C 1
ATOM 1453 O O . GLY A 1 187 ? -10.761 5.744 26.536 1.00 88.38 187 GLY A O 1
ATOM 1454 N N . LYS A 1 188 ? -11.404 7.894 26.245 1.00 88.62 188 LYS A N 1
ATOM 1455 C CA . LYS A 1 188 ? -11.046 7.980 24.823 1.00 88.62 188 LYS A CA 1
ATOM 1456 C C . LYS A 1 188 ? -9.585 7.607 24.593 1.00 88.62 188 LYS A C 1
ATOM 1458 O O . LYS A 1 188 ? -8.678 8.304 25.048 1.00 88.62 188 LYS A O 1
ATOM 1463 N N . GLN A 1 189 ? -9.361 6.536 23.843 1.00 89.31 189 GLN A N 1
ATOM 1464 C CA . GLN A 1 189 ? -8.035 6.074 23.443 1.00 89.31 189 GLN A CA 1
ATOM 1465 C C . GLN A 1 189 ? -7.965 5.946 21.927 1.00 89.31 189 GLN A C 1
ATOM 1467 O O . GLN A 1 189 ? -8.871 5.407 21.298 1.00 89.31 189 GLN A O 1
ATOM 1472 N N . GLN A 1 190 ? -6.886 6.455 21.329 1.00 90.69 190 GLN A N 1
ATOM 1473 C CA . GLN A 1 190 ? -6.645 6.274 19.902 1.00 90.69 190 GLN A CA 1
ATOM 1474 C C . GLN A 1 190 ? -6.113 4.859 19.655 1.00 90.69 190 GLN A C 1
ATOM 1476 O O . GLN A 1 190 ? -5.083 4.474 20.209 1.00 90.69 190 GLN A O 1
ATOM 1481 N N . VAL A 1 191 ? -6.771 4.119 18.768 1.00 90.81 191 VAL A N 1
ATOM 1482 C CA . VAL A 1 191 ? -6.290 2.842 18.230 1.00 90.81 191 VAL A CA 1
ATOM 1483 C C . VAL A 1 191 ? -5.923 3.005 16.759 1.00 90.81 191 VAL A C 1
ATOM 1485 O O . VAL A 1 191 ? -6.410 3.906 16.074 1.00 90.81 191 VAL A O 1
ATOM 1488 N N . ARG A 1 192 ? -5.014 2.161 16.265 1.00 87.81 192 ARG A N 1
ATOM 1489 C CA . ARG A 1 192 ? -4.556 2.172 14.869 1.00 87.81 192 ARG A CA 1
ATOM 1490 C C . ARG A 1 192 ? -4.525 0.752 14.334 1.00 87.81 192 ARG A C 1
ATOM 1492 O O . ARG A 1 192 ? -4.053 -0.147 15.028 1.00 87.81 192 ARG A O 1
ATOM 1499 N N . MET A 1 193 ? -4.974 0.582 13.099 1.00 81.38 193 MET A N 1
ATOM 1500 C CA . MET A 1 193 ? -4.772 -0.649 12.345 1.00 81.38 193 MET A CA 1
ATOM 1501 C C . MET A 1 193 ? -3.285 -0.759 11.979 1.00 81.38 193 MET A C 1
ATOM 1503 O O . MET A 1 193 ? -2.714 0.180 11.415 1.00 81.38 193 MET A O 1
ATOM 1507 N N . LYS A 1 194 ? -2.651 -1.872 12.355 1.00 65.19 194 LYS A N 1
ATOM 1508 C CA . LYS A 1 194 ? -1.243 -2.171 12.059 1.00 65.19 194 LYS A CA 1
ATOM 1509 C C . LYS A 1 194 ? -1.120 -3.125 10.886 1.00 65.19 194 LYS A C 1
ATOM 1511 O O . LYS A 1 194 ? -2.006 -3.995 10.771 1.00 65.19 194 LYS A O 1
#

Mean predicted aligned error: 6.28 Å

Secondary structure (DSSP, 8-state):
---EE--SS--EEEEBTT---GGGG--TTT--PPP-B-GGG-SS-EEEEEEEEEEETTEEEEEEEEEEEEEETTEEEEEEEEEEEEE--HHHHHSS-SEEE--S-GGGSPTT---HHHHHGGG-SSS-EEEEE-S-SS-GGG-EEEEESS--TTTS-S-PPP--BSSTTSSEEEEEEEEETTEEEEEEEEEE--

Sequence (194 aa):
MSRLTLPTSSNLWVLDVNFASRNCHGFAHDNTLKHTYNSSASSTFRDSKKDFEITYHGSLLTGKLGQEKLNMAGFTISNEDFGRALNVPYVYTKQPVDGVLGLGFPARAISGTNPVIVKLLPHLDSPVFSIWLDKHGEDYMDAGAIVYGGVDQKVCDKEVNFAPLADPTVWGYYVDGVSFGIYERVGKQQVRMK

Nearest PDB structures (foldseek):
  5mlg-assembly1_A  TM=8.918E-01  e=2.387E-12  Rattus norvegicus
  1smr-assembly1_A  TM=8.991E-01  e=7.826E-12  Mus musculus
  5t4s-assembly1_A  TM=8.960E-01  e=2.889E-11  Homo sapiens
  6r61-assembly1_A  TM=8.626E-01  e=5.232E-11  Cryptococcus neoformans
  6r6a-assembly1_A  TM=8.359E-01  e=1.353E-10  Cryptococcus neoformans

Solvent-accessible surface area (backbone atoms only — not comparable to full-atom values): 11518 Å² total; per-residue (Å²): 132,72,44,59,45,76,43,60,46,10,43,39,35,34,34,26,63,80,31,81,53,81,51,54,54,23,54,89,88,69,78,52,64,48,53,56,47,56,67,91,79,44,92,64,53,41,81,63,87,37,75,48,76,48,73,54,95,90,28,64,32,32,31,36,38,28,30,30,62,45,74,54,100,90,46,75,42,70,74,38,53,34,35,35,29,52,41,67,41,70,68,58,41,75,44,100,42,22,34,37,44,16,70,26,34,58,86,59,24,59,88,96,45,63,14,62,60,67,75,42,45,89,77,36,89,33,97,44,66,35,77,49,70,54,86,66,93,81,62,82,88,66,57,54,49,75,40,80,24,42,74,62,68,90,85,42,71,90,76,78,87,84,75,67,64,71,43,97,56,51,68,24,30,67,40,62,53,55,72,60,91,92,47,72,46,81,51,81,40,81,47,67,68,117

Foldseek 3Di:
DFFADEAQFQAWEFEAPLQPDPLCQADPVPNQGGDHDYQVPDPLKAFPVDKFWDDDPNDIWIAGKIFAFDDDPNDTDSGAIHGHTSDDPPVCSHDSGRIYQHPFAQVRYTPPHGHPLVVCCVVALASDKDKAADPDPPDPPPRIDIGGRDDDVVRDPPDDDDFDAPDNGFQKGWDQWDDDVPDIDGHTDIDGGD

Organism: Caenorhabditis briggsae (NCBI:txid6238)

pLDDT: mean 87.7, std 11.49, range [49.53, 98.19]

InterPro domains:
  IPR001461 Aspartic peptidase A1 [PTHR47966] (9-183)
  IPR021109 Aspartic peptidase domain superfamily [G3DSA:2.40.70.10] (9-153)
  IPR021109 Aspartic peptidase domain superfamily [G3DSA:2.40.70.10] (154-184)
  IPR021109 Aspartic peptidase domain superfamily [SSF50630] (9-181)
  IPR033121 Peptidase family A1 domain [PF00026] (9-181)
  IPR033121 Peptidase family A1 domain [PS51767] (1-194)
  IPR034164 Pepsin-like domain [cd05471] (8-181)